Protein AF-A0A969SCS9-F1 (afdb_monomer)

Foldseek 3Di:
DVVLVVVLLVVVQVLQVVCQVVQDDPVVSVVVVVVSCVVNVVWDKDKDWDADPQPRRIFIWMWTQDVPPGIDIGGDDDPVDDTPVVVVVCPPCQQFPDDDPPDTQGPNNVVVVCVVVVVVVVVVVVVVVVVVLVVVCVVPPDDDDPVNLVVLVVVVCVVVVVPDPVSVVVVCVVVVHDPVRVSVVSVSVVRVVVVVCVVCVVPVVVVCVVPVVVVDDDDDDDADDPDDVLVVVLVVCCVVVVDPPVRSNVVRD

pLDDT: mean 83.68, std 11.82, range [40.97, 95.38]

Structure (mmCIF, N/CA/C/O backbone):
data_AF-A0A969SCS9-F1
#
_entry.id   AF-A0A969SCS9-F1
#
loop_
_atom_site.group_PDB
_atom_site.id
_atom_site.type_symbol
_atom_site.label_atom_id
_atom_site.label_alt_id
_atom_site.label_comp_id
_atom_site.label_asym_id
_atom_site.label_entity_id
_atom_site.label_seq_id
_atom_site.pdbx_PDB_ins_code
_atom_site.Cartn_x
_atom_site.Cartn_y
_atom_site.Cartn_z
_atom_site.occupancy
_atom_site.B_iso_or_equiv
_atom_site.auth_seq_id
_atom_site.auth_comp_id
_atom_site.auth_asym_id
_atom_site.auth_atom_id
_atom_site.pdbx_PDB_model_num
ATOM 1 N N . MET A 1 1 ? 13.050 1.844 -51.060 1.00 54.81 1 MET A N 1
ATOM 2 C CA . MET A 1 1 ? 13.575 1.851 -49.681 1.00 54.81 1 MET A CA 1
ATOM 3 C C . MET A 1 1 ? 12.454 1.885 -48.651 1.00 54.81 1 MET A C 1
ATOM 5 O O . MET A 1 1 ? 12.357 0.900 -47.940 1.00 54.81 1 MET A O 1
ATOM 9 N N . ASN A 1 2 ? 11.556 2.884 -48.621 1.00 60.28 2 ASN A N 1
ATOM 10 C CA . ASN A 1 2 ? 10.496 2.948 -47.587 1.00 60.28 2 ASN A CA 1
ATOM 11 C C . ASN A 1 2 ? 9.612 1.691 -47.481 1.00 60.28 2 ASN A C 1
ATOM 13 O O . ASN A 1 2 ? 9.433 1.180 -46.387 1.00 60.28 2 ASN A O 1
ATOM 17 N N . ASN A 1 3 ? 9.147 1.136 -48.606 1.00 71.12 3 ASN A N 1
ATOM 18 C CA . ASN A 1 3 ? 8.267 -0.044 -48.591 1.00 71.12 3 ASN A CA 1
ATOM 19 C C . ASN A 1 3 ? 8.972 -1.317 -48.060 1.00 71.12 3 ASN A C 1
ATOM 21 O O . ASN A 1 3 ? 8.366 -2.146 -47.395 1.00 71.12 3 ASN A O 1
ATOM 25 N N . THR A 1 4 ? 10.280 -1.452 -48.308 1.00 80.69 4 THR A N 1
ATOM 26 C CA . THR A 1 4 ? 11.080 -2.582 -47.807 1.00 80.69 4 THR A CA 1
ATOM 27 C C . THR A 1 4 ? 11.294 -2.468 -46.300 1.00 80.69 4 THR A C 1
ATOM 29 O O . THR A 1 4 ? 11.090 -3.441 -45.588 1.00 80.69 4 THR A O 1
ATOM 32 N N . LEU A 1 5 ? 11.628 -1.270 -45.804 1.00 85.31 5 LEU A N 1
ATOM 33 C CA . LEU A 1 5 ? 11.815 -1.021 -44.373 1.00 85.31 5 LEU A CA 1
ATOM 34 C C . LEU A 1 5 ? 10.520 -1.232 -43.579 1.00 85.31 5 LEU A C 1
ATOM 36 O O . LEU A 1 5 ? 10.542 -1.887 -42.542 1.00 85.31 5 LEU A O 1
ATOM 40 N N . GLU A 1 6 ? 9.393 -0.712 -44.071 1.00 88.12 6 GLU A N 1
ATOM 41 C CA . GLU A 1 6 ? 8.078 -0.904 -43.447 1.00 88.12 6 GLU A CA 1
ATOM 42 C C . GLU A 1 6 ? 7.724 -2.393 -43.332 1.00 88.12 6 GLU A C 1
ATOM 44 O O . GLU A 1 6 ? 7.280 -2.847 -42.277 1.00 88.12 6 GLU A O 1
ATOM 49 N N . GLN A 1 7 ? 7.995 -3.173 -44.382 1.00 90.12 7 GLN A N 1
ATOM 50 C CA . GLN A 1 7 ? 7.762 -4.613 -44.375 1.00 90.12 7 GLN A CA 1
ATOM 51 C C . GLN A 1 7 ? 8.714 -5.360 -43.429 1.00 90.12 7 GLN A C 1
ATOM 53 O O . GLN A 1 7 ? 8.277 -6.265 -42.718 1.00 90.12 7 GLN A O 1
ATOM 58 N N . THR A 1 8 ? 9.997 -4.988 -43.375 1.00 91.56 8 THR A N 1
ATOM 59 C CA . THR A 1 8 ? 10.945 -5.578 -42.420 1.00 91.56 8 THR A CA 1
ATOM 60 C C . THR A 1 8 ? 10.523 -5.284 -40.981 1.00 91.56 8 THR A C 1
ATOM 62 O O . THR A 1 8 ? 10.473 -6.203 -40.171 1.00 91.56 8 THR A O 1
ATOM 65 N N . LEU A 1 9 ? 10.139 -4.044 -40.661 1.00 92.69 9 LEU A N 1
ATOM 66 C CA . LEU A 1 9 ? 9.663 -3.674 -39.324 1.00 92.69 9 LEU A CA 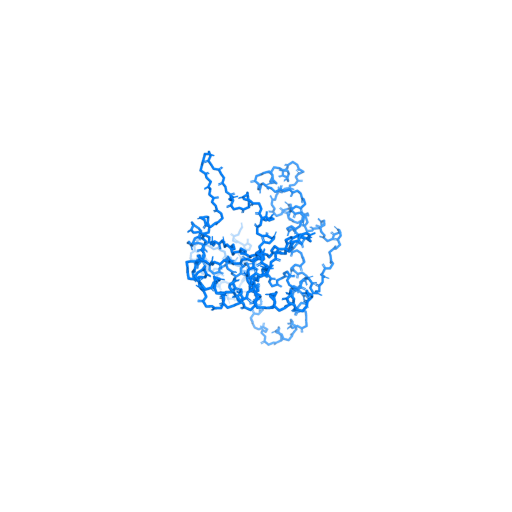1
ATOM 67 C C . LEU A 1 9 ? 8.406 -4.456 -38.921 1.00 92.69 9 LEU A C 1
ATOM 69 O O . LEU A 1 9 ? 8.334 -4.948 -37.795 1.00 92.69 9 LEU A O 1
ATOM 73 N N . ALA A 1 10 ? 7.441 -4.605 -39.833 1.00 93.69 10 ALA A N 1
ATOM 74 C CA . ALA A 1 10 ? 6.223 -5.370 -39.579 1.00 93.69 10 ALA A CA 1
ATOM 75 C C . ALA A 1 10 ? 6.527 -6.851 -39.300 1.00 93.69 10 ALA A C 1
ATOM 77 O O . ALA A 1 10 ? 6.089 -7.380 -38.278 1.00 93.69 10 ALA A O 1
ATOM 78 N N . ASN A 1 11 ? 7.334 -7.495 -40.150 1.00 94.06 11 ASN A N 1
ATOM 79 C CA . ASN A 1 11 ? 7.701 -8.900 -39.972 1.00 94.06 11 ASN A CA 1
ATOM 80 C C . ASN A 1 11 ? 8.493 -9.121 -38.674 1.00 94.06 11 ASN A C 1
ATOM 82 O O . ASN A 1 11 ? 8.266 -10.106 -37.974 1.00 94.06 11 ASN A O 1
ATOM 86 N N . THR A 1 12 ? 9.400 -8.203 -38.326 1.00 94.25 12 THR A N 1
ATOM 87 C CA . THR A 1 12 ? 10.156 -8.278 -37.070 1.00 94.25 12 THR A CA 1
ATOM 88 C C . THR A 1 12 ? 9.240 -8.108 -35.859 1.00 94.25 12 THR A C 1
ATOM 90 O O . THR A 1 12 ? 9.367 -8.858 -34.896 1.00 94.25 12 THR A O 1
ATOM 93 N N . LEU A 1 13 ? 8.269 -7.190 -35.901 1.00 94.25 13 LEU A N 1
ATOM 94 C CA . LEU A 1 13 ? 7.296 -7.041 -34.816 1.00 94.25 13 LEU A CA 1
ATOM 95 C C . LEU A 1 13 ? 6.431 -8.298 -34.647 1.00 94.25 13 LEU A C 1
ATOM 97 O O . LEU A 1 13 ? 6.194 -8.738 -33.522 1.00 94.25 13 LEU A O 1
ATOM 101 N N . GLU A 1 14 ? 5.956 -8.886 -35.746 1.00 95.00 14 GLU A N 1
ATOM 102 C CA . GLU A 1 14 ? 5.206 -10.145 -35.710 1.00 95.00 14 GLU A CA 1
ATOM 103 C C . GLU A 1 14 ? 6.040 -11.285 -35.126 1.00 95.00 14 GLU A C 1
ATOM 105 O O . GLU A 1 14 ? 5.537 -12.053 -34.304 1.00 95.00 14 GLU A O 1
ATOM 110 N N . TYR A 1 15 ? 7.322 -11.346 -35.483 1.00 95.19 15 TYR A N 1
ATOM 111 C CA . TYR A 1 15 ? 8.254 -12.320 -34.937 1.00 95.19 15 TYR A CA 1
ATOM 112 C C . TYR A 1 15 ? 8.444 -12.158 -33.422 1.00 95.19 15 TYR A C 1
ATOM 114 O O . TYR A 1 15 ? 8.283 -13.123 -32.679 1.00 95.19 15 TYR A O 1
ATOM 122 N N . LEU A 1 16 ? 8.681 -10.937 -32.932 1.00 93.94 16 LEU A N 1
ATOM 123 C CA . LEU A 1 16 ? 8.802 -10.672 -31.492 1.00 93.94 16 LEU A CA 1
ATOM 124 C C . LEU A 1 16 ? 7.524 -11.053 -30.723 1.00 93.94 16 LEU A C 1
ATOM 126 O O . LEU A 1 16 ? 7.593 -11.628 -29.636 1.00 93.94 16 LEU A O 1
ATOM 130 N N . ARG A 1 17 ? 6.343 -10.791 -31.298 1.00 93.25 17 ARG A N 1
ATOM 131 C CA . ARG A 1 17 ? 5.056 -11.205 -30.711 1.00 93.25 17 ARG A CA 1
ATOM 132 C C . ARG A 1 17 ? 4.894 -12.724 -30.676 1.00 93.25 17 ARG A C 1
ATOM 134 O O . ARG A 1 17 ? 4.320 -13.241 -29.718 1.00 93.25 17 ARG A O 1
ATOM 141 N N . LEU A 1 18 ? 5.379 -13.426 -31.700 1.00 94.25 18 LEU A N 1
ATOM 142 C CA . LEU A 1 18 ? 5.373 -14.886 -31.753 1.00 94.25 18 LEU A CA 1
ATOM 143 C C . LEU A 1 18 ? 6.248 -15.479 -30.643 1.00 94.25 18 LEU A C 1
ATOM 145 O O . LEU A 1 18 ? 5.763 -16.328 -29.903 1.00 94.25 18 LEU A O 1
ATOM 149 N N . LEU A 1 19 ? 7.474 -14.976 -30.465 1.00 93.25 19 LEU A N 1
ATOM 150 C CA . LEU A 1 19 ? 8.390 -15.448 -29.419 1.00 93.25 19 LEU A CA 1
ATOM 151 C C . LEU A 1 19 ? 7.775 -15.351 -28.018 1.00 93.25 19 LEU A C 1
ATOM 153 O O . LEU A 1 19 ? 7.853 -16.299 -27.239 1.00 93.25 19 LEU A O 1
ATOM 157 N N . VAL A 1 20 ? 7.113 -14.228 -27.712 1.00 88.31 20 VAL A N 1
ATOM 158 C CA . VAL A 1 20 ? 6.423 -14.039 -26.424 1.00 88.31 20 VAL A CA 1
ATOM 159 C C . VAL A 1 20 ? 5.233 -14.987 -26.277 1.00 88.31 20 VAL A C 1
ATOM 161 O O . VAL A 1 20 ? 5.001 -15.513 -25.192 1.00 88.31 20 VAL A O 1
ATOM 164 N N . ARG A 1 21 ? 4.468 -15.217 -27.351 1.00 89.44 21 ARG A N 1
ATOM 165 C CA . ARG A 1 21 ? 3.290 -16.095 -27.312 1.00 89.44 21 ARG A CA 1
ATOM 166 C C . ARG A 1 21 ? 3.663 -17.560 -27.094 1.00 89.44 21 ARG A C 1
ATOM 168 O O . ARG A 1 21 ? 2.962 -18.247 -26.360 1.00 89.44 21 ARG A O 1
ATOM 175 N N . GLU A 1 22 ? 4.726 -18.025 -27.742 1.00 91.31 22 GLU A N 1
ATOM 176 C CA . GLU A 1 22 ? 5.161 -19.425 -27.686 1.00 91.31 22 GLU A CA 1
ATOM 177 C C . GLU A 1 22 ? 6.137 -19.700 -26.526 1.00 91.31 22 GLU A C 1
ATOM 179 O O . GLU A 1 22 ? 6.428 -20.856 -26.230 1.00 91.31 22 GLU A O 1
ATOM 184 N N . GLY A 1 23 ? 6.648 -18.660 -25.854 1.00 89.00 23 GLY A N 1
ATOM 185 C CA . GLY A 1 23 ? 7.643 -18.814 -24.786 1.00 89.00 23 GLY A CA 1
ATOM 186 C C . GLY A 1 23 ? 8.971 -19.385 -25.293 1.00 89.00 23 GLY A C 1
ATOM 187 O O . GLY A 1 23 ? 9.648 -20.125 -24.578 1.00 89.00 23 GLY A O 1
ATOM 188 N N . THR A 1 24 ? 9.325 -19.079 -26.544 1.00 92.81 24 THR A N 1
ATOM 189 C CA . THR A 1 24 ? 10.487 -19.639 -27.241 1.00 92.81 24 THR A CA 1
ATOM 190 C C . THR A 1 24 ? 11.783 -19.324 -26.494 1.00 92.81 24 THR A C 1
ATOM 192 O O . THR A 1 24 ? 12.009 -18.189 -26.067 1.00 92.81 24 THR A O 1
ATOM 195 N N . ARG A 1 25 ? 12.669 -20.317 -26.352 1.00 93.81 25 ARG A N 1
ATOM 196 C CA . ARG A 1 25 ? 13.979 -20.149 -25.700 1.00 93.81 25 ARG A CA 1
ATOM 197 C C . ARG A 1 25 ? 15.019 -19.535 -26.655 1.00 93.81 25 ARG A C 1
ATOM 199 O O . ARG A 1 25 ? 14.893 -19.715 -27.866 1.00 93.81 25 ARG A O 1
ATOM 206 N N . PRO A 1 26 ? 16.080 -18.875 -26.142 1.00 92.19 26 PRO A N 1
ATOM 207 C CA . PRO A 1 26 ? 17.014 -18.114 -26.979 1.00 92.19 26 PRO A CA 1
ATOM 208 C C . PRO A 1 26 ? 17.669 -18.907 -28.109 1.00 92.19 26 PRO A C 1
ATOM 210 O O . PRO A 1 26 ? 17.874 -18.375 -29.195 1.00 92.19 26 PRO A O 1
ATOM 213 N N . GLU A 1 27 ? 17.982 -20.184 -27.881 1.00 90.19 27 GLU A N 1
ATOM 214 C CA . GLU A 1 27 ? 18.613 -21.036 -28.895 1.00 90.19 27 GLU A CA 1
ATOM 215 C C . GLU A 1 27 ? 17.697 -21.273 -30.105 1.00 90.19 27 GLU A C 1
ATOM 217 O O . GLU A 1 27 ? 18.138 -21.169 -31.252 1.00 90.19 27 GLU A O 1
ATOM 222 N N . GLU A 1 28 ? 16.417 -21.541 -29.846 1.00 92.56 28 GLU A N 1
ATOM 223 C CA . GLU A 1 28 ? 15.388 -21.744 -30.868 1.00 92.56 28 GLU A CA 1
ATOM 224 C C . GLU A 1 28 ? 15.029 -20.418 -31.548 1.00 92.56 28 GLU A C 1
ATOM 226 O O . GLU A 1 28 ? 15.030 -20.327 -32.775 1.00 92.56 28 GLU A O 1
ATOM 231 N N . ALA A 1 29 ? 14.871 -19.349 -30.763 1.00 93.81 29 ALA A N 1
ATOM 232 C CA . ALA A 1 29 ? 14.628 -18.007 -31.277 1.00 93.81 29 ALA A CA 1
ATOM 233 C C . ALA A 1 29 ? 15.769 -17.524 -32.189 1.00 93.81 29 ALA A C 1
ATOM 235 O O . ALA A 1 29 ? 15.534 -16.877 -33.206 1.00 93.81 29 ALA A O 1
ATOM 236 N N . LEU A 1 30 ? 17.026 -17.842 -31.874 1.00 92.25 30 LEU A N 1
ATOM 237 C CA . LEU A 1 30 ? 18.154 -17.473 -32.726 1.00 92.25 30 LEU A CA 1
ATOM 238 C C . LEU A 1 30 ? 18.174 -18.285 -34.029 1.00 92.25 30 LEU A C 1
ATOM 240 O O . LEU A 1 30 ? 18.548 -17.755 -35.079 1.00 92.25 30 LEU A O 1
ATOM 244 N N . ALA A 1 31 ? 17.793 -19.565 -33.981 1.00 90.25 31 ALA A N 1
ATOM 245 C CA . ALA A 1 31 ? 17.678 -20.400 -35.173 1.00 90.25 31 ALA A CA 1
ATOM 246 C C . ALA A 1 31 ? 16.605 -19.862 -36.131 1.00 90.25 31 ALA A C 1
ATOM 248 O O . ALA A 1 31 ? 16.893 -19.685 -37.320 1.00 90.25 31 ALA A O 1
ATOM 249 N N . ASP A 1 32 ? 15.428 -19.523 -35.608 1.00 90.19 32 ASP A N 1
ATOM 250 C CA . ASP A 1 32 ? 14.315 -19.001 -36.400 1.00 90.19 32 ASP A CA 1
ATOM 251 C C . ASP A 1 32 ? 14.590 -17.588 -36.936 1.00 90.19 32 ASP A C 1
ATOM 253 O O . ASP A 1 32 ? 14.330 -17.281 -38.105 1.00 90.19 32 ASP A O 1
ATOM 257 N N . PHE A 1 33 ? 15.251 -16.748 -36.137 1.00 93.62 33 PHE A N 1
ATOM 258 C CA . PHE A 1 33 ? 15.625 -15.389 -36.525 1.00 93.62 33 PHE A CA 1
ATOM 259 C C . PHE A 1 33 ? 16.571 -15.347 -37.734 1.00 93.62 33 PHE A C 1
ATOM 261 O O . PHE A 1 33 ? 16.495 -14.438 -38.563 1.00 93.62 33 PHE A O 1
ATOM 268 N N . ARG A 1 34 ? 17.416 -16.370 -37.921 1.00 91.69 34 ARG A N 1
ATOM 269 C CA . ARG A 1 34 ? 18.272 -16.475 -39.118 1.00 91.69 34 ARG A CA 1
ATOM 270 C C . ARG A 1 34 ? 17.469 -16.606 -40.411 1.00 91.69 34 ARG A C 1
ATOM 272 O O . ARG A 1 34 ? 17.972 -16.231 -41.471 1.00 91.69 34 ARG A O 1
ATOM 279 N N . PHE A 1 35 ? 16.250 -17.144 -40.370 1.00 90.56 35 PHE A N 1
ATOM 280 C CA . PHE A 1 35 ? 15.378 -17.152 -41.546 1.00 90.56 35 PHE A CA 1
ATOM 281 C C . PHE A 1 35 ? 14.843 -15.754 -41.843 1.00 90.56 35 PHE A C 1
ATOM 283 O O . PHE A 1 35 ? 14.841 -15.353 -43.006 1.00 90.56 35 PHE A O 1
ATOM 290 N N . LEU A 1 36 ? 14.483 -14.989 -40.810 1.00 89.75 36 LEU A N 1
ATOM 291 C CA . LEU A 1 36 ? 14.065 -13.594 -40.953 1.00 89.75 36 LEU A CA 1
ATOM 292 C C . LEU A 1 36 ? 15.195 -12.726 -41.541 1.00 89.75 36 LEU A C 1
ATOM 294 O O . LEU A 1 36 ? 14.956 -11.968 -42.479 1.00 89.75 36 LEU A O 1
ATOM 298 N N . GLN A 1 37 ? 16.441 -12.918 -41.089 1.00 91.38 37 GLN A N 1
ATOM 299 C CA . GLN A 1 37 ? 17.634 -12.277 -41.670 1.00 91.38 37 GLN A CA 1
ATOM 300 C C . GLN A 1 37 ? 17.817 -12.594 -43.159 1.00 91.38 37 GLN A C 1
ATOM 302 O O . GLN A 1 37 ? 18.139 -11.714 -43.952 1.00 91.38 37 GLN A O 1
ATOM 307 N N . LYS A 1 38 ? 17.580 -13.845 -43.572 1.00 90.88 38 LYS A N 1
ATOM 308 C CA . LYS A 1 38 ? 17.680 -14.244 -44.987 1.00 90.88 38 LYS A CA 1
ATOM 309 C C . LYS A 1 38 ? 16.581 -13.645 -45.863 1.00 90.88 38 LYS A C 1
ATOM 311 O O . LYS A 1 38 ? 16.806 -13.477 -47.057 1.00 90.88 38 LYS A O 1
ATOM 316 N N . GLN A 1 39 ? 15.404 -13.368 -45.301 1.00 89.19 39 GLN A N 1
ATOM 317 C CA . GLN A 1 39 ? 14.297 -12.738 -46.027 1.00 89.19 39 GLN A CA 1
ATOM 318 C C . GLN A 1 39 ? 14.529 -11.241 -46.265 1.00 89.19 39 GLN A C 1
ATOM 320 O O . GLN A 1 39 ? 14.017 -10.707 -47.245 1.00 89.19 39 GLN A O 1
ATOM 325 N N . HIS A 1 40 ? 15.332 -10.594 -45.415 1.00 88.06 40 HIS A N 1
ATOM 326 C CA . HIS A 1 40 ? 15.642 -9.163 -45.483 1.00 88.06 40 HIS A CA 1
ATOM 327 C C . HIS A 1 40 ? 17.162 -8.918 -45.495 1.00 88.06 40 HIS A C 1
ATOM 329 O O . HIS A 1 40 ? 17.694 -8.334 -44.554 1.00 88.06 40 HIS 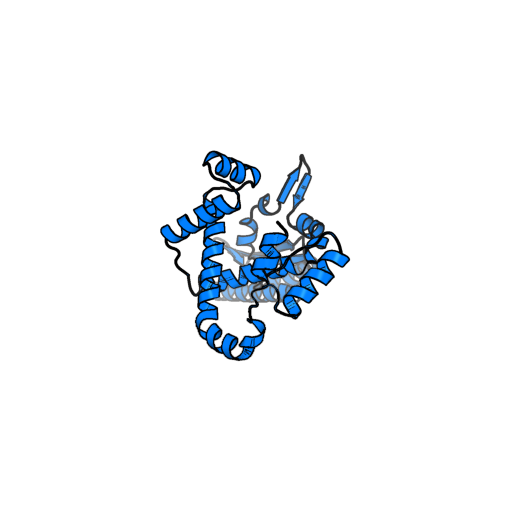A O 1
ATOM 335 N N . PRO A 1 41 ? 17.892 -9.352 -46.542 1.00 86.31 41 PRO A N 1
ATOM 336 C CA . PRO A 1 41 ? 19.358 -9.295 -46.570 1.00 86.31 41 PRO A CA 1
ATOM 337 C C . PRO A 1 41 ? 19.924 -7.869 -46.657 1.00 86.31 41 PRO A C 1
ATOM 339 O O . PRO A 1 41 ? 21.104 -7.661 -46.383 1.00 86.31 41 PRO A O 1
ATOM 342 N N . ASP A 1 42 ? 19.096 -6.897 -47.045 1.00 85.81 42 ASP A N 1
ATOM 343 C CA . ASP A 1 42 ? 19.497 -5.500 -47.240 1.00 85.81 42 ASP A CA 1
ATOM 344 C C . ASP A 1 42 ? 19.640 -4.724 -45.918 1.00 85.81 42 ASP A C 1
AT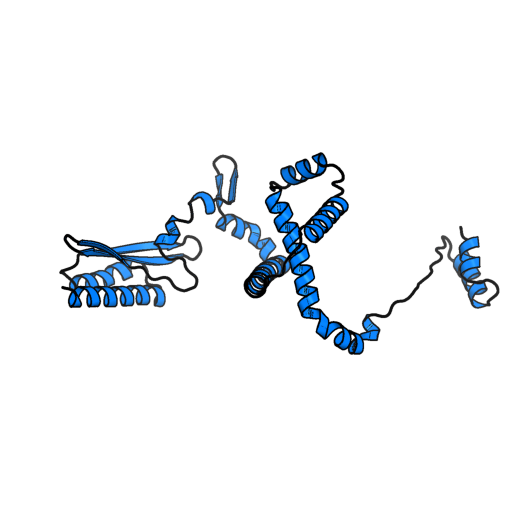OM 346 O O . ASP A 1 42 ? 20.223 -3.639 -45.899 1.00 85.81 42 ASP A O 1
ATOM 350 N N . ILE A 1 43 ? 19.111 -5.263 -44.814 1.00 88.88 43 ILE A N 1
ATOM 351 C CA . ILE A 1 43 ? 19.143 -4.644 -43.486 1.00 88.88 43 ILE A CA 1
ATOM 352 C C . ILE A 1 43 ? 19.866 -5.599 -42.537 1.00 88.88 43 ILE A C 1
ATOM 354 O O . ILE A 1 43 ? 19.432 -6.728 -42.322 1.00 88.88 43 ILE A O 1
ATOM 358 N N . GLY A 1 44 ? 20.975 -5.145 -41.949 1.00 89.94 44 GLY A N 1
ATOM 359 C CA . GLY A 1 44 ? 21.638 -5.905 -40.890 1.00 89.94 44 GLY A CA 1
ATOM 360 C C . GLY A 1 44 ? 20.726 -5.971 -39.669 1.00 89.94 44 GLY A C 1
ATOM 361 O O . GLY A 1 44 ? 20.197 -4.939 -39.267 1.00 89.94 44 GLY A O 1
ATOM 362 N N . MET A 1 45 ? 20.526 -7.152 -39.085 1.00 94.12 45 MET A N 1
ATOM 363 C CA . MET A 1 45 ? 19.676 -7.294 -37.902 1.00 94.12 45 MET A CA 1
ATOM 364 C C . MET A 1 45 ? 20.326 -8.164 -36.838 1.00 94.12 45 MET A C 1
ATOM 366 O O . MET A 1 45 ? 20.852 -9.223 -37.176 1.00 94.12 45 MET A O 1
ATOM 370 N N . ASP A 1 46 ? 20.189 -7.772 -35.576 1.00 93.38 46 ASP A N 1
ATOM 371 C CA . ASP A 1 46 ? 20.643 -8.537 -34.414 1.00 93.38 46 ASP A CA 1
ATOM 372 C C . ASP A 1 46 ? 19.478 -8.813 -33.463 1.00 93.38 46 ASP A C 1
ATOM 374 O O . ASP A 1 46 ? 18.658 -7.931 -33.208 1.00 93.38 46 ASP A O 1
ATOM 378 N N . LEU A 1 47 ? 19.426 -10.034 -32.924 1.00 93.31 47 LEU A N 1
ATOM 379 C CA . LEU A 1 47 ? 18.481 -10.424 -31.880 1.00 93.31 47 LEU A CA 1
ATOM 380 C C . LEU A 1 47 ? 19.178 -10.350 -30.521 1.00 93.31 47 LEU A C 1
ATOM 382 O O . LEU A 1 47 ? 20.209 -10.987 -30.305 1.00 93.31 47 LEU A O 1
ATOM 386 N N . LEU A 1 48 ? 18.585 -9.594 -29.608 1.00 90.62 48 LEU A N 1
ATOM 387 C CA . LEU A 1 48 ? 19.000 -9.457 -28.220 1.00 90.62 48 LEU A CA 1
ATOM 388 C C . LEU A 1 48 ? 17.990 -10.164 -27.321 1.00 90.62 48 LEU A C 1
ATOM 390 O O . LEU A 1 48 ? 16.801 -10.206 -27.643 1.00 90.62 48 LEU A O 1
ATOM 394 N N . TRP A 1 49 ? 18.455 -10.689 -26.188 1.00 89.88 49 TRP A N 1
ATOM 395 C CA . TRP A 1 49 ? 17.569 -11.231 -25.167 1.00 89.88 49 TRP A CA 1
ATOM 396 C C . TRP A 1 49 ? 18.087 -11.011 -23.747 1.00 89.88 49 TRP A C 1
ATOM 398 O O . TRP A 1 49 ? 19.290 -10.879 -23.516 1.00 89.88 49 TRP A O 1
ATOM 408 N N . GLU A 1 50 ? 17.159 -11.011 -22.796 1.00 83.88 50 GLU A N 1
ATOM 409 C CA . GLU A 1 50 ? 17.414 -11.025 -21.354 1.00 83.88 50 GLU A CA 1
ATOM 410 C C . GLU A 1 50 ? 16.447 -12.009 -20.696 1.00 83.88 50 GLU A C 1
ATOM 412 O O . GLU A 1 50 ? 15.276 -12.080 -21.071 1.00 83.88 50 GLU A O 1
ATOM 417 N N . GLU A 1 51 ? 16.947 -12.783 -19.735 1.00 82.56 51 GLU A N 1
ATOM 418 C CA . GLU A 1 51 ? 16.152 -13.732 -18.956 1.00 82.56 51 GLU A CA 1
ATOM 419 C C . GLU A 1 51 ? 15.947 -13.190 -17.539 1.00 82.56 51 GLU A C 1
ATOM 421 O O . GLU A 1 51 ? 16.904 -12.809 -16.857 1.00 82.56 51 GLU A O 1
ATOM 426 N N . GLU A 1 52 ? 14.693 -13.150 -17.098 1.00 73.06 52 GLU A N 1
ATOM 427 C CA . GLU A 1 52 ? 14.322 -12.722 -15.756 1.00 73.06 52 GLU A CA 1
ATOM 428 C C . GLU A 1 52 ? 14.726 -13.770 -14.720 1.00 73.06 52 GLU A C 1
ATOM 430 O O . GLU A 1 52 ? 14.413 -14.955 -14.826 1.00 73.06 52 GLU A O 1
ATOM 435 N N . ALA A 1 53 ? 15.382 -13.322 -13.651 1.00 61.47 53 ALA A N 1
ATOM 436 C CA . ALA A 1 53 ? 15.886 -14.222 -12.617 1.00 61.47 53 ALA A CA 1
ATOM 437 C C . ALA A 1 53 ? 14.772 -14.880 -11.780 1.00 61.47 53 ALA A C 1
ATOM 439 O O . ALA A 1 53 ? 15.009 -15.918 -11.166 1.00 61.47 53 ALA A O 1
ATOM 440 N N . TYR A 1 54 ? 13.586 -14.262 -11.715 1.00 55.50 54 TYR A N 1
ATOM 441 C CA . TYR A 1 54 ? 12.493 -14.713 -10.850 1.00 55.50 54 TYR A CA 1
ATOM 442 C C . TYR A 1 54 ? 11.633 -15.799 -11.503 1.00 55.50 54 TYR A C 1
ATOM 444 O O . TYR A 1 54 ? 11.453 -16.867 -10.924 1.00 55.50 54 TYR A O 1
ATOM 452 N N . ASP A 1 55 ? 11.114 -15.542 -12.704 1.00 68.50 55 ASP A N 1
ATOM 453 C CA . ASP A 1 55 ? 10.175 -16.434 -13.394 1.00 68.50 55 ASP A CA 1
ATOM 454 C C . ASP A 1 55 ? 10.768 -17.105 -14.643 1.00 68.50 55 ASP A C 1
ATOM 456 O O . ASP A 1 55 ? 10.065 -17.858 -15.316 1.00 68.50 55 ASP A O 1
ATOM 460 N N . GLN A 1 56 ? 12.055 -16.870 -14.936 1.00 73.75 56 GLN A N 1
ATOM 461 C CA . GLN A 1 56 ? 12.762 -17.384 -16.119 1.00 73.75 56 GLN A CA 1
ATOM 462 C C . GLN A 1 56 ? 12.122 -16.958 -17.449 1.00 73.75 56 GLN A C 1
ATOM 464 O O . GLN A 1 56 ? 12.368 -17.572 -18.493 1.00 73.75 56 GLN A O 1
ATOM 469 N N . SER A 1 57 ? 11.289 -15.912 -17.432 1.00 80.44 57 SER A N 1
ATOM 470 C CA . SER A 1 57 ? 10.733 -15.344 -18.653 1.00 80.44 57 SER A CA 1
ATOM 471 C C . SER A 1 57 ? 11.842 -14.703 -19.485 1.00 80.44 57 SER A C 1
ATOM 473 O O . SER A 1 57 ? 12.796 -14.130 -18.959 1.00 80.44 57 SER A O 1
ATOM 475 N N . VAL A 1 58 ? 11.742 -14.839 -20.808 1.00 85.44 58 VAL A N 1
ATOM 476 C CA . VAL A 1 58 ? 12.745 -14.326 -21.744 1.00 85.44 58 VAL A CA 1
ATOM 477 C C . VAL A 1 58 ? 12.140 -13.191 -22.551 1.00 85.44 58 VAL A C 1
ATOM 479 O O . VAL A 1 58 ? 11.076 -13.335 -23.156 1.00 85.44 58 VAL A O 1
ATOM 482 N N . HIS A 1 59 ? 12.841 -12.068 -22.578 1.00 87.12 59 HIS A N 1
ATOM 483 C CA . HIS A 1 59 ? 12.476 -10.894 -23.352 1.00 87.12 59 HIS A CA 1
ATOM 484 C C . HIS A 1 59 ? 13.383 -10.760 -24.560 1.00 87.12 59 HIS A C 1
ATOM 486 O O . HIS A 1 59 ? 14.581 -10.999 -24.445 1.00 87.12 59 HIS A O 1
ATOM 492 N N . TYR A 1 60 ? 12.806 -10.368 -25.696 1.00 90.50 60 TYR A N 1
ATOM 493 C CA . TYR A 1 60 ? 13.507 -10.256 -26.968 1.00 90.50 60 TYR A CA 1
ATOM 494 C C . TYR A 1 60 ? 13.351 -8.870 -27.571 1.00 90.50 60 TYR A C 1
ATOM 496 O O . TYR A 1 60 ? 12.240 -8.345 -27.660 1.00 90.50 60 TYR A O 1
ATOM 504 N N . ASP A 1 61 ? 14.464 -8.365 -28.084 1.00 91.50 61 ASP A N 1
ATOM 505 C CA . ASP A 1 61 ? 14.563 -7.100 -28.796 1.00 91.50 61 ASP A CA 1
ATOM 506 C C . ASP A 1 61 ? 15.338 -7.309 -30.094 1.00 91.50 61 ASP A C 1
ATOM 508 O O . ASP A 1 61 ? 16.232 -8.152 -30.175 1.00 91.50 61 ASP A O 1
ATOM 512 N N . THR A 1 62 ? 15.010 -6.544 -31.131 1.00 93.44 62 THR A N 1
ATOM 513 C CA . THR A 1 62 ? 15.741 -6.586 -32.401 1.00 93.44 62 THR A CA 1
ATOM 514 C C . THR A 1 62 ? 16.354 -5.233 -32.718 1.00 93.44 62 THR A C 1
ATOM 516 O O . THR A 1 62 ? 15.671 -4.209 -32.683 1.00 93.44 62 THR A O 1
ATOM 519 N N . LEU A 1 63 ? 17.634 -5.234 -33.081 1.00 92.94 63 LEU A N 1
ATOM 520 C CA . LEU A 1 63 ? 18.307 -4.081 -33.664 1.00 92.94 63 LEU A CA 1
ATOM 521 C C . LEU A 1 63 ? 18.291 -4.214 -35.182 1.00 92.94 63 LEU A C 1
ATOM 523 O O . LEU A 1 63 ? 18.685 -5.249 -35.705 1.00 92.94 63 LEU A O 1
ATOM 527 N N . LEU A 1 64 ? 17.852 -3.173 -35.885 1.00 93.44 64 LEU A N 1
ATOM 528 C CA . LEU A 1 64 ? 17.903 -3.076 -37.340 1.00 93.44 64 LEU A CA 1
ATOM 529 C C . LEU A 1 64 ? 18.878 -1.963 -37.727 1.00 93.44 64 LEU A C 1
ATOM 531 O O . LEU A 1 64 ? 18.690 -0.802 -37.361 1.00 93.44 64 LEU A O 1
ATOM 535 N N . HIS A 1 65 ? 19.916 -2.307 -38.478 1.00 91.44 65 HIS A N 1
ATOM 536 C CA . HIS A 1 65 ? 20.980 -1.406 -38.902 1.00 91.44 65 HIS A CA 1
ATOM 537 C C . HIS A 1 65 ? 20.685 -0.838 -40.289 1.00 91.44 65 HIS A C 1
ATOM 539 O O . HIS A 1 65 ? 20.811 -1.526 -41.305 1.00 91.44 65 HIS A O 1
ATOM 545 N N . LEU A 1 66 ? 20.318 0.442 -40.327 1.00 89.12 66 LEU A N 1
ATOM 546 C CA . LEU A 1 66 ? 20.029 1.186 -41.546 1.00 89.12 66 LEU A CA 1
ATOM 547 C C . LEU A 1 66 ? 21.295 1.921 -41.994 1.00 89.12 66 LEU A C 1
ATOM 549 O O . LEU A 1 66 ? 21.759 2.864 -41.345 1.00 89.12 66 LEU A O 1
ATOM 553 N N . ALA A 1 67 ? 21.886 1.463 -43.097 1.00 84.31 67 ALA A N 1
ATOM 554 C CA . ALA A 1 67 ? 23.162 1.972 -43.589 1.00 84.31 67 ALA A CA 1
ATOM 555 C C . ALA A 1 67 ? 23.120 3.494 -43.823 1.00 84.31 67 ALA A C 1
ATOM 557 O O . ALA A 1 67 ? 22.392 3.984 -44.679 1.00 84.31 67 ALA A O 1
ATOM 558 N N . GLY A 1 68 ? 23.930 4.240 -43.066 1.00 82.62 68 GLY A N 1
ATOM 559 C CA . GLY A 1 68 ? 24.027 5.701 -43.170 1.00 82.62 68 GLY A CA 1
ATOM 560 C C . GLY A 1 68 ? 22.908 6.491 -42.478 1.00 82.62 68 GLY A C 1
ATOM 561 O O . GLY A 1 68 ? 23.010 7.713 -42.422 1.00 82.62 68 GLY A O 1
ATOM 562 N N . GLU A 1 69 ? 21.893 5.826 -41.918 1.00 87.56 69 GLU A N 1
ATOM 563 C CA . GLU A 1 69 ? 20.763 6.470 -41.227 1.00 87.56 69 GLU A CA 1
ATOM 564 C C . GLU A 1 69 ? 20.801 6.243 -39.709 1.00 87.56 69 GLU A C 1
ATOM 566 O O . GLU A 1 69 ? 20.491 7.153 -38.941 1.00 87.56 69 GLU A O 1
ATOM 571 N N . GLY A 1 70 ? 21.236 5.060 -39.262 1.00 87.62 70 GLY A N 1
ATOM 572 C CA . GLY A 1 70 ? 21.360 4.727 -37.842 1.00 87.62 70 GLY A CA 1
ATOM 573 C C . GLY A 1 70 ? 20.869 3.319 -37.514 1.00 87.62 70 GLY A C 1
ATOM 574 O O . GLY A 1 70 ? 20.795 2.453 -38.382 1.00 87.62 70 GLY A O 1
ATOM 575 N N . THR A 1 71 ? 20.535 3.088 -36.244 1.00 91.94 71 THR A N 1
ATOM 576 C CA . THR A 1 71 ? 20.003 1.806 -35.759 1.00 91.94 71 THR A CA 1
ATOM 577 C C . THR A 1 71 ? 18.605 2.016 -35.192 1.00 91.94 71 THR A C 1
ATOM 579 O O . THR A 1 71 ? 18.408 2.881 -34.339 1.00 91.94 71 THR A O 1
ATOM 582 N N . VAL A 1 72 ? 17.648 1.206 -35.637 1.00 91.19 72 VAL A N 1
ATOM 583 C CA . VAL A 1 72 ? 16.303 1.130 -35.060 1.00 91.19 72 VAL A CA 1
ATOM 584 C C . VAL A 1 72 ? 16.277 -0.005 -34.043 1.00 91.19 72 VAL A C 1
ATOM 586 O O . VAL A 1 72 ? 16.658 -1.125 -34.364 1.00 91.19 72 VAL A O 1
ATOM 589 N N . SER A 1 73 ? 15.820 0.282 -32.825 1.00 89.88 73 SER A N 1
ATOM 590 C CA . SER A 1 73 ? 15.518 -0.738 -31.816 1.00 89.88 73 SER A CA 1
ATOM 591 C C . SER A 1 73 ? 14.027 -1.035 -31.855 1.00 89.88 73 SER A C 1
ATOM 593 O O . SER A 1 73 ? 13.219 -0.110 -31.755 1.00 89.88 73 SER A O 1
ATOM 595 N N . LEU A 1 74 ? 13.664 -2.306 -31.996 1.00 91.25 74 LEU A N 1
ATOM 596 C CA . LEU A 1 74 ? 12.282 -2.763 -31.971 1.00 91.25 74 LEU A CA 1
ATOM 597 C C . LEU A 1 74 ? 12.088 -3.745 -30.817 1.00 91.25 74 LEU A C 1
ATOM 599 O O . LEU A 1 74 ? 12.782 -4.757 -30.735 1.00 91.25 74 LEU A O 1
ATOM 603 N N . SER A 1 75 ? 11.126 -3.437 -29.953 1.00 87.69 75 SER A N 1
ATOM 604 C CA . SER A 1 75 ? 10.843 -4.182 -28.726 1.00 87.69 75 SER A CA 1
ATOM 605 C C . SER A 1 75 ? 9.348 -4.476 -28.643 1.00 87.69 75 SER A C 1
ATOM 607 O O . SER A 1 75 ? 8.523 -3.647 -29.037 1.00 87.69 75 SER A O 1
ATOM 609 N N . PHE A 1 76 ? 8.984 -5.626 -28.080 1.00 87.06 76 PHE A N 1
ATOM 610 C CA . PHE A 1 76 ? 7.600 -5.943 -27.731 1.00 87.06 76 PHE A CA 1
ATOM 611 C C . PHE A 1 76 ? 7.534 -6.460 -26.293 1.00 87.06 76 PHE A C 1
ATOM 613 O O . PHE A 1 76 ? 8.283 -7.356 -25.911 1.00 87.06 76 PHE A O 1
ATOM 620 N N . CYS A 1 77 ? 6.614 -5.912 -25.498 1.00 81.12 77 CYS A N 1
ATOM 621 C CA . CYS A 1 77 ? 6.347 -6.369 -24.139 1.00 81.12 77 CYS A CA 1
ATOM 622 C C . CYS A 1 77 ? 4.843 -6.623 -23.941 1.00 81.12 77 CYS A C 1
ATOM 624 O O . CYS A 1 77 ? 4.031 -5.801 -24.372 1.00 81.12 77 CYS A O 1
ATOM 626 N N . PRO A 1 78 ? 4.447 -7.731 -23.288 1.00 77.94 78 PRO A N 1
ATOM 627 C CA . PRO A 1 78 ? 3.069 -7.918 -22.839 1.00 77.94 78 PRO A CA 1
ATOM 628 C C . PRO A 1 78 ? 2.733 -6.961 -21.682 1.00 77.94 78 PRO A C 1
ATOM 630 O O . PRO A 1 78 ? 3.633 -6.514 -20.978 1.00 77.94 78 PRO A O 1
ATOM 633 N N . ASP A 1 79 ? 1.443 -6.719 -21.428 1.00 72.12 79 ASP A N 1
ATOM 634 C CA . ASP A 1 79 ? 0.937 -5.743 -20.436 1.00 72.12 79 ASP A CA 1
ATOM 635 C C . ASP A 1 79 ? 1.526 -5.878 -19.020 1.00 72.12 79 ASP A C 1
ATOM 637 O O . ASP A 1 79 ? 1.531 -4.924 -18.247 1.00 72.12 79 ASP A O 1
ATOM 641 N N . ARG A 1 80 ? 2.010 -7.071 -18.655 1.00 63.12 80 ARG A N 1
ATOM 642 C CA . ARG A 1 80 ? 2.579 -7.371 -17.331 1.00 63.12 80 ARG A CA 1
ATOM 643 C C . ARG A 1 80 ? 4.105 -7.246 -17.264 1.00 63.12 80 ARG A C 1
ATOM 645 O O . ARG A 1 80 ? 4.678 -7.570 -16.230 1.00 63.12 80 ARG A O 1
ATOM 652 N N . ALA A 1 81 ? 4.760 -6.811 -18.340 1.00 68.62 81 ALA A N 1
ATOM 653 C CA . ALA A 1 81 ? 6.212 -6.703 -18.431 1.00 68.62 81 ALA A CA 1
ATOM 654 C C . ALA A 1 81 ? 6.660 -5.284 -18.804 1.00 68.62 81 ALA A C 1
ATOM 656 O O . ALA A 1 81 ? 5.941 -4.532 -19.458 1.00 68.62 81 ALA A O 1
ATOM 657 N N . LEU A 1 82 ? 7.891 -4.931 -18.427 1.00 68.00 82 LEU A N 1
ATOM 658 C CA . LEU A 1 82 ? 8.495 -3.655 -18.806 1.00 68.00 82 LEU A CA 1
ATOM 659 C C . LEU A 1 82 ? 9.191 -3.757 -20.176 1.00 68.00 82 LEU A C 1
ATOM 661 O O . LEU A 1 82 ? 9.880 -4.754 -20.426 1.00 68.00 82 LEU A O 1
ATOM 665 N N . PRO A 1 83 ? 9.062 -2.747 -21.057 1.00 69.88 83 PRO A N 1
ATOM 666 C CA . PRO A 1 83 ? 9.807 -2.694 -22.313 1.00 69.88 83 PRO A CA 1
ATOM 667 C C . PRO A 1 83 ? 11.304 -2.480 -22.051 1.00 69.88 83 PRO A C 1
ATOM 669 O O . PRO A 1 83 ? 11.679 -1.797 -21.096 1.00 69.88 83 PRO A O 1
ATOM 672 N N . TRP A 1 84 ? 12.163 -3.030 -22.914 1.00 71.94 84 TRP A N 1
ATOM 673 C CA . TRP A 1 84 ? 13.624 -3.030 -22.753 1.00 71.94 84 TRP A CA 1
ATOM 674 C C . TRP A 1 84 ? 14.249 -1.674 -22.380 1.00 71.94 84 TRP A C 1
ATOM 676 O O . TRP A 1 84 ? 15.031 -1.634 -21.427 1.00 71.94 84 TRP A O 1
ATOM 686 N N . PRO A 1 85 ? 13.870 -0.532 -22.999 1.00 71.19 85 PRO A N 1
ATOM 687 C CA . PRO A 1 85 ? 14.433 0.768 -22.625 1.00 71.19 85 PRO A CA 1
ATOM 688 C C . PRO A 1 85 ? 14.172 1.164 -21.165 1.00 71.19 85 PRO A C 1
ATOM 690 O O . PRO A 1 85 ? 14.929 1.950 -20.606 1.00 71.19 85 PRO A O 1
ATOM 693 N N . MET A 1 86 ? 13.126 0.615 -20.540 1.00 66.31 86 MET A N 1
ATOM 694 C CA . MET A 1 86 ? 12.769 0.868 -19.141 1.00 66.31 86 MET A CA 1
ATOM 695 C C . MET A 1 86 ? 13.459 -0.094 -18.168 1.00 66.31 86 MET A C 1
ATOM 697 O O . MET A 1 86 ? 13.576 0.216 -16.984 1.00 66.31 86 MET A O 1
ATOM 701 N N . ARG A 1 87 ? 13.974 -1.232 -18.647 1.00 63.03 87 ARG A N 1
ATOM 702 C CA . ARG A 1 87 ? 14.644 -2.237 -17.805 1.00 63.03 87 ARG A CA 1
ATOM 703 C C . ARG A 1 87 ? 15.991 -1.757 -17.273 1.00 63.03 87 ARG A C 1
ATOM 705 O O . ARG A 1 87 ? 16.330 -2.043 -16.133 1.00 63.03 87 ARG A O 1
ATOM 712 N N . GLY A 1 88 ? 16.710 -0.945 -18.053 1.00 54.03 88 GLY A N 1
ATOM 713 C CA . GLY A 1 88 ? 17.944 -0.274 -17.619 1.00 54.03 88 GLY A CA 1
ATOM 714 C C . GLY A 1 88 ? 17.730 1.001 -16.788 1.00 54.03 88 GLY A C 1
ATOM 715 O O . GLY A 1 88 ? 18.690 1.534 -16.232 1.00 54.03 88 GLY A O 1
ATOM 716 N N . VAL A 1 89 ? 16.490 1.505 -16.702 1.00 53.50 89 VAL A N 1
ATOM 717 C CA . VAL A 1 89 ? 16.129 2.681 -15.884 1.00 53.50 89 VAL A CA 1
ATOM 718 C C . VAL A 1 89 ? 15.891 2.283 -14.424 1.00 53.50 89 VAL A C 1
ATOM 720 O O . VAL A 1 89 ? 16.160 3.082 -13.524 1.00 53.50 89 VAL A O 1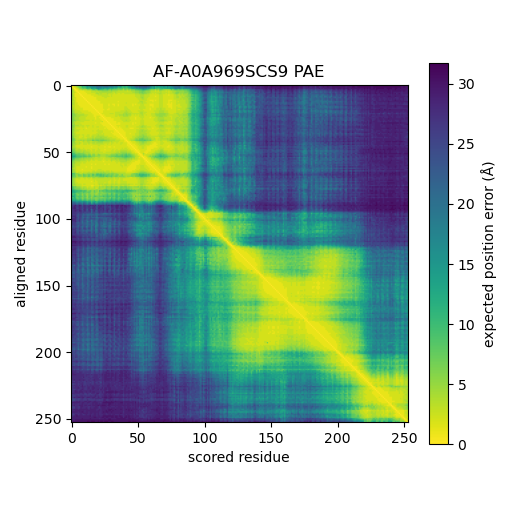
ATOM 723 N N . HIS A 1 90 ? 15.500 1.030 -14.175 1.00 47.19 90 HIS A N 1
ATOM 724 C CA . HIS A 1 90 ? 15.519 0.438 -12.842 1.00 47.19 90 HIS A CA 1
ATOM 725 C C . HIS A 1 90 ? 16.953 0.080 -12.466 1.00 47.19 90 HIS A C 1
ATOM 727 O O . HIS A 1 90 ? 17.550 -0.877 -12.960 1.00 47.19 90 HIS A O 1
ATOM 733 N N . ARG A 1 91 ? 17.558 0.921 -11.624 1.00 41.84 91 ARG A N 1
ATOM 734 C CA . ARG A 1 91 ? 18.954 0.769 -11.209 1.00 41.84 91 ARG A CA 1
ATOM 735 C C . ARG A 1 91 ? 19.150 -0.608 -10.577 1.00 41.84 91 ARG A C 1
ATOM 737 O O . ARG A 1 91 ? 18.343 -1.032 -9.762 1.00 41.84 91 ARG A O 1
ATOM 744 N N . TRP A 1 92 ? 20.292 -1.240 -10.843 1.00 40.97 92 TRP A N 1
ATOM 745 C CA . TRP A 1 92 ? 20.786 -2.435 -10.137 1.00 40.97 92 TRP A CA 1
ATOM 746 C C . TRP A 1 92 ? 20.632 -2.333 -8.602 1.00 40.97 92 TRP A C 1
ATOM 748 O O . TRP A 1 92 ? 20.404 -3.329 -7.929 1.00 40.97 92 TRP A O 1
ATOM 758 N N . SER A 1 93 ? 20.682 -1.118 -8.042 1.00 43.16 93 SER A N 1
ATOM 759 C CA . SER A 1 93 ? 20.459 -0.838 -6.618 1.00 43.16 93 SER A CA 1
ATOM 760 C C . SER A 1 93 ? 19.004 -0.934 -6.131 1.00 43.16 93 SER A C 1
ATOM 762 O O . SER A 1 93 ? 18.786 -0.830 -4.933 1.00 43.16 93 SER A O 1
ATOM 764 N N . GLU A 1 94 ? 18.011 -1.086 -7.009 1.00 50.50 94 GLU A N 1
ATOM 765 C CA . GLU A 1 94 ? 16.602 -1.323 -6.640 1.00 50.50 94 GLU A CA 1
ATOM 766 C C . GLU A 1 94 ? 16.307 -2.811 -6.406 1.00 50.50 94 GLU A C 1
ATOM 768 O O . GLU A 1 94 ? 15.272 -3.150 -5.835 1.00 50.50 94 GLU A O 1
ATOM 773 N N . LYS A 1 95 ? 17.231 -3.705 -6.792 1.00 53.31 95 LYS A N 1
ATOM 774 C CA . LYS A 1 95 ? 17.163 -5.129 -6.444 1.00 53.31 95 LYS A CA 1
ATOM 775 C C . LYS A 1 95 ? 17.761 -5.417 -5.068 1.00 53.31 95 LYS A C 1
ATOM 777 O O . LYS A 1 95 ? 17.398 -6.438 -4.500 1.00 53.31 95 LYS A O 1
ATOM 782 N N . ASP A 1 96 ? 18.597 -4.534 -4.518 1.00 61.81 96 ASP A N 1
ATOM 783 C CA . ASP A 1 96 ? 19.228 -4.670 -3.198 1.00 61.81 96 ASP A CA 1
ATOM 784 C C . ASP A 1 96 ? 18.275 -4.156 -2.103 1.00 61.81 96 ASP A C 1
ATOM 786 O O . ASP A 1 96 ? 18.083 -2.951 -1.956 1.00 61.81 96 ASP A O 1
ATOM 790 N N . LEU A 1 97 ? 17.693 -5.049 -1.301 1.00 67.12 97 LEU A N 1
ATOM 791 C CA . LEU A 1 97 ? 16.820 -4.651 -0.194 1.00 67.12 97 LEU A CA 1
ATOM 792 C C . LEU A 1 97 ? 17.634 -4.240 1.040 1.00 67.12 97 LEU A C 1
ATOM 794 O O . LEU A 1 97 ? 17.393 -3.196 1.643 1.00 67.12 97 LEU A O 1
ATOM 798 N N . VAL A 1 98 ? 18.598 -5.075 1.431 1.00 73.12 98 VAL A N 1
ATOM 799 C CA . VAL A 1 98 ? 19.460 -4.850 2.599 1.00 73.12 98 VAL A CA 1
ATOM 800 C C . VAL A 1 98 ? 20.858 -5.363 2.287 1.00 73.12 98 VAL A C 1
ATOM 802 O O . VAL A 1 98 ? 21.021 -6.439 1.722 1.00 73.12 98 VAL A O 1
ATOM 805 N N . ARG A 1 99 ? 21.892 -4.628 2.702 1.00 66.62 99 ARG A N 1
ATOM 806 C CA . ARG A 1 99 ? 23.280 -5.097 2.654 1.00 66.62 99 ARG A CA 1
ATOM 807 C C . ARG A 1 99 ? 23.845 -5.203 4.062 1.00 66.62 99 ARG A C 1
ATOM 809 O O . ARG A 1 99 ? 23.868 -4.218 4.794 1.00 66.62 99 ARG A O 1
ATOM 816 N N . VAL A 1 100 ? 24.339 -6.386 4.417 1.00 75.25 100 VAL A N 1
ATOM 817 C CA . VAL A 1 100 ? 25.074 -6.630 5.663 1.00 75.25 100 VAL A CA 1
ATOM 818 C C . VAL A 1 100 ? 26.485 -7.069 5.289 1.00 75.25 100 VAL A C 1
ATOM 820 O O . VAL A 1 100 ? 26.695 -8.157 4.752 1.00 75.25 100 VAL A O 1
ATOM 823 N N . ASN A 1 101 ? 27.468 -6.207 5.555 1.00 81.00 101 ASN A N 1
ATOM 824 C CA . ASN A 1 101 ? 28.852 -6.380 5.101 1.00 81.00 101 ASN A CA 1
ATOM 825 C C . ASN A 1 101 ? 28.924 -6.558 3.568 1.00 81.00 101 ASN A C 1
ATOM 827 O O . ASN A 1 101 ? 28.478 -5.690 2.818 1.00 81.00 101 ASN A O 1
ATOM 831 N N . ASN A 1 102 ? 29.462 -7.690 3.106 1.00 74.75 102 ASN A N 1
ATOM 832 C CA . ASN A 1 102 ? 29.574 -8.046 1.690 1.00 74.75 102 ASN A CA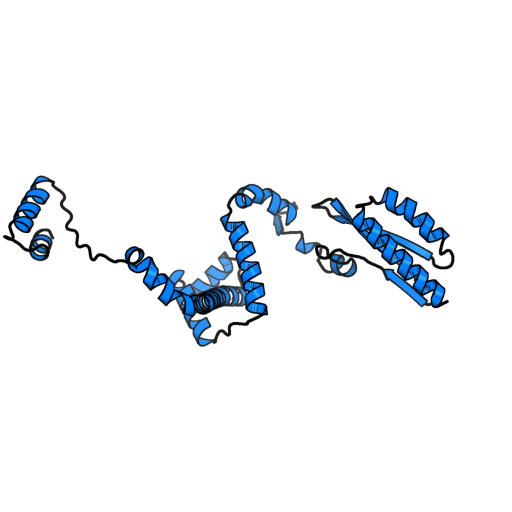 1
ATOM 833 C C . ASN A 1 102 ? 28.389 -8.880 1.180 1.00 74.75 102 ASN A C 1
ATOM 835 O O . ASN A 1 102 ? 28.405 -9.295 0.026 1.00 74.75 102 ASN A O 1
ATOM 839 N N . THR A 1 103 ? 27.387 -9.151 2.020 1.00 62.09 103 THR A N 1
ATOM 840 C CA . THR A 1 103 ? 26.199 -9.912 1.614 1.00 62.09 103 THR A CA 1
ATOM 841 C C . THR A 1 103 ? 25.078 -8.946 1.280 1.00 62.09 103 THR A C 1
ATOM 843 O O . THR A 1 103 ? 24.710 -8.102 2.100 1.00 62.09 103 THR A O 1
ATOM 846 N N . VAL A 1 104 ? 24.551 -9.068 0.068 1.00 71.62 104 VAL A N 1
ATOM 847 C CA . VAL A 1 104 ? 23.382 -8.330 -0.400 1.00 71.62 104 VAL A CA 1
ATOM 848 C C . VAL A 1 104 ? 22.195 -9.273 -0.347 1.00 71.62 104 VAL A C 1
ATOM 850 O O . VAL A 1 104 ? 22.259 -10.348 -0.927 1.00 71.62 104 VAL A O 1
ATOM 853 N N . LEU A 1 105 ? 21.144 -8.865 0.356 1.00 73.44 105 LEU A N 1
ATOM 854 C CA . LEU A 1 105 ? 19.833 -9.485 0.276 1.00 73.44 105 LEU A CA 1
ATOM 855 C C . LEU A 1 105 ? 19.035 -8.753 -0.793 1.00 73.44 105 LEU A C 1
ATOM 857 O O . LEU A 1 105 ? 18.785 -7.549 -0.668 1.00 73.44 105 LEU A O 1
ATOM 861 N N . THR A 1 106 ? 18.627 -9.478 -1.823 1.00 76.50 10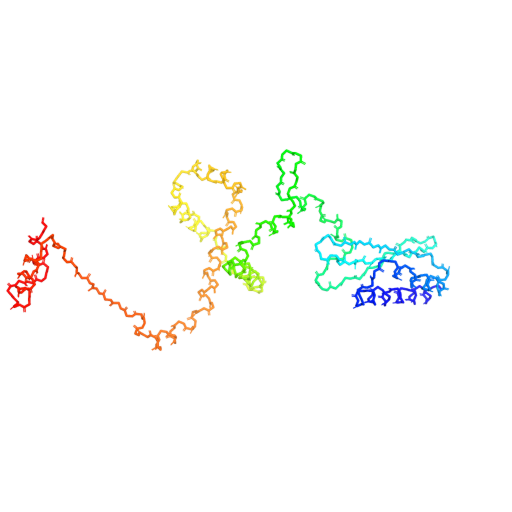6 THR A N 1
ATOM 862 C CA . THR A 1 106 ? 17.793 -8.926 -2.883 1.00 76.50 106 THR A CA 1
ATOM 863 C C . THR A 1 106 ? 16.313 -8.904 -2.503 1.00 76.50 106 THR A C 1
ATOM 865 O O . THR A 1 106 ? 15.881 -9.605 -1.590 1.00 76.50 106 THR A O 1
ATOM 868 N N . VAL A 1 107 ? 15.501 -8.121 -3.216 1.00 69.00 107 VAL A N 1
ATOM 869 C CA . VAL A 1 107 ? 14.036 -8.113 -3.045 1.00 69.00 107 VAL A CA 1
ATOM 870 C C . VAL A 1 107 ? 13.443 -9.510 -3.266 1.00 69.00 107 VAL A C 1
ATOM 872 O O . VAL A 1 107 ? 12.578 -9.927 -2.502 1.00 69.00 107 VAL A O 1
ATOM 875 N N . ALA A 1 108 ? 13.934 -10.261 -4.257 1.00 63.81 108 ALA A N 1
ATOM 876 C CA . ALA A 1 108 ? 13.464 -11.619 -4.538 1.00 63.81 108 ALA A CA 1
ATOM 877 C C . ALA A 1 108 ? 13.788 -12.592 -3.390 1.00 63.81 108 ALA A C 1
ATOM 879 O O . ALA A 1 108 ? 12.913 -13.326 -2.935 1.00 63.81 108 ALA A O 1
ATOM 880 N N . GLU A 1 109 ? 15.018 -12.553 -2.873 1.00 68.62 109 GLU A N 1
ATOM 881 C CA . GLU A 1 109 ? 15.421 -13.367 -1.719 1.00 68.62 109 GLU A CA 1
ATOM 882 C C . GLU A 1 109 ? 14.668 -12.961 -0.452 1.00 68.62 109 GLU A C 1
ATOM 884 O O . GLU A 1 109 ? 14.279 -13.814 0.339 1.00 68.62 109 GLU A O 1
ATOM 889 N N . ALA A 1 110 ? 14.408 -11.667 -0.264 1.00 71.88 110 ALA A N 1
ATOM 890 C CA . ALA A 1 110 ? 13.601 -11.195 0.846 1.00 71.88 110 ALA A CA 1
ATOM 891 C C . ALA A 1 110 ? 12.161 -11.708 0.756 1.00 71.88 110 ALA A C 1
ATOM 893 O O . ALA A 1 110 ? 11.650 -12.199 1.753 1.00 71.88 110 ALA A O 1
ATOM 894 N N . ILE A 1 111 ? 11.521 -11.658 -0.416 1.00 67.81 111 ILE A N 1
ATOM 895 C CA . ILE A 1 111 ? 10.174 -12.214 -0.615 1.00 67.81 111 ILE A CA 1
ATOM 896 C C . ILE A 1 111 ? 10.160 -13.716 -0.309 1.00 67.81 111 ILE A C 1
ATOM 898 O O . ILE A 1 111 ? 9.271 -14.162 0.410 1.00 67.81 111 ILE A O 1
ATOM 902 N N . ALA A 1 112 ? 11.167 -14.471 -0.761 1.00 66.19 112 ALA A N 1
ATOM 903 C CA . ALA A 1 112 ? 11.299 -15.896 -0.448 1.00 66.19 112 ALA A CA 1
ATOM 904 C C . ALA A 1 112 ? 11.508 -16.161 1.057 1.00 66.19 112 ALA A C 1
ATOM 906 O O . ALA A 1 112 ? 1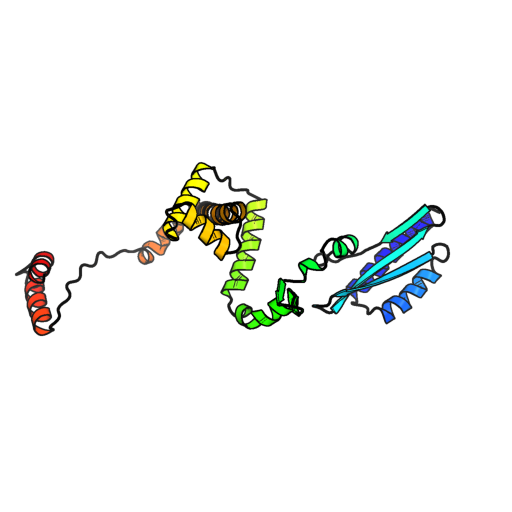0.974 -17.120 1.604 1.00 66.19 112 ALA A O 1
ATOM 907 N N . CYS A 1 113 ? 12.239 -15.295 1.764 1.00 64.88 113 CYS A N 1
ATOM 908 C CA . CYS A 1 113 ? 12.370 -15.363 3.223 1.00 64.88 113 CYS A CA 1
ATOM 909 C C . CYS A 1 113 ? 11.083 -14.958 3.961 1.00 64.88 113 CYS A C 1
ATOM 911 O O . CYS A 1 113 ? 10.867 -15.381 5.095 1.00 64.88 113 CYS A O 1
ATOM 913 N N . LEU A 1 114 ? 10.246 -14.121 3.342 1.00 66.06 114 LEU A N 1
ATOM 914 C CA . LEU A 1 114 ? 8.962 -13.660 3.870 1.00 66.06 114 LEU A CA 1
ATOM 915 C C . LEU A 1 114 ? 7.805 -14.606 3.502 1.00 66.06 114 LEU A C 1
ATOM 917 O O . LEU A 1 114 ? 6.674 -14.307 3.863 1.00 66.06 114 LEU A O 1
ATOM 921 N N . ASP A 1 115 ? 8.050 -15.731 2.822 1.00 61.38 115 ASP A N 1
ATOM 922 C CA . ASP A 1 115 ? 7.022 -16.690 2.369 1.00 61.38 115 ASP A CA 1
ATOM 923 C C . ASP A 1 115 ? 6.087 -17.139 3.511 1.00 61.38 115 ASP A C 1
ATOM 925 O O . ASP A 1 115 ? 4.870 -17.176 3.361 1.00 61.38 115 ASP A O 1
ATOM 929 N N . PHE A 1 116 ? 6.623 -17.302 4.728 1.00 61.78 116 PHE A N 1
ATOM 930 C CA . PHE A 1 116 ? 5.828 -17.633 5.924 1.00 61.78 116 PHE A CA 1
ATOM 931 C C . PHE A 1 116 ? 4.829 -16.541 6.353 1.00 61.78 116 PHE A C 1
ATOM 933 O O . PHE A 1 116 ? 3.893 -16.812 7.100 1.00 61.78 116 PHE A O 1
ATOM 940 N N . ILE A 1 117 ? 5.053 -15.298 5.926 1.00 57.53 117 ILE A N 1
ATOM 941 C CA . ILE A 1 117 ? 4.196 -14.138 6.192 1.00 57.53 117 ILE A CA 1
ATOM 942 C C . ILE A 1 117 ? 3.126 -14.008 5.097 1.00 57.53 117 ILE A C 1
ATOM 944 O O . ILE A 1 117 ? 2.055 -13.460 5.350 1.00 57.53 117 ILE A O 1
ATOM 948 N N . TRP A 1 118 ? 3.375 -14.534 3.894 1.00 54.44 118 TRP A N 1
ATOM 949 C CA . TRP A 1 118 ? 2.413 -14.517 2.788 1.00 54.44 118 TRP A CA 1
ATOM 950 C C . TRP A 1 118 ? 1.233 -15.475 2.998 1.00 54.44 118 TRP A C 1
ATOM 952 O O . TRP A 1 118 ? 0.134 -15.183 2.523 1.00 54.44 118 TRP A O 1
ATOM 962 N N . ASP A 1 119 ? 1.409 -16.535 3.794 1.00 56.25 119 ASP A N 1
ATOM 963 C CA . ASP A 1 119 ? 0.305 -17.382 4.276 1.00 56.25 119 ASP A CA 1
ATOM 964 C C . ASP A 1 119 ? -0.657 -16.628 5.220 1.00 56.25 119 ASP A C 1
ATOM 966 O O . ASP A 1 119 ? -1.815 -17.021 5.406 1.00 56.25 119 ASP A O 1
ATOM 970 N N . GLU A 1 120 ? -0.232 -15.493 5.790 1.00 59.09 120 GLU A N 1
ATOM 971 C CA . GLU A 1 120 ? -1.139 -14.587 6.482 1.00 59.09 120 GLU A CA 1
ATOM 972 C C . GLU A 1 120 ? -1.880 -13.707 5.466 1.00 59.09 120 GLU A C 1
ATOM 974 O O . GLU A 1 120 ? -1.444 -12.611 5.104 1.00 59.09 120 GLU A O 1
ATOM 979 N N . VAL A 1 121 ? -3.087 -14.150 5.090 1.00 62.09 121 VAL A N 1
ATOM 980 C CA . VAL A 1 121 ? -4.093 -13.451 4.249 1.00 62.09 121 VAL A CA 1
ATOM 981 C C . VAL A 1 121 ? -4.190 -11.933 4.510 1.00 62.09 121 VAL A C 1
ATOM 983 O O . VAL A 1 121 ? -4.546 -11.153 3.628 1.00 62.09 121 VAL A O 1
ATOM 986 N N . ARG A 1 122 ? -3.839 -11.479 5.717 1.00 68.75 122 ARG A N 1
ATOM 987 C CA . ARG A 1 122 ? -3.841 -10.073 6.138 1.00 68.75 122 ARG A CA 1
ATOM 988 C C . ARG A 1 122 ? -2.920 -9.174 5.311 1.00 68.75 122 ARG A C 1
ATOM 990 O O . ARG A 1 122 ? -3.307 -8.038 5.044 1.00 68.75 122 ARG A O 1
ATOM 997 N N . ILE A 1 123 ? -1.727 -9.629 4.926 1.00 70.12 123 ILE A N 1
ATOM 998 C CA . ILE A 1 123 ? -0.771 -8.777 4.196 1.00 70.12 123 ILE A CA 1
ATOM 999 C C . ILE A 1 123 ? -1.121 -8.706 2.717 1.00 70.12 123 ILE A C 1
ATOM 1001 O O . ILE A 1 123 ? -1.140 -7.607 2.167 1.00 70.12 123 ILE A O 1
ATOM 1005 N N . VAL A 1 124 ? -1.501 -9.834 2.111 1.00 70.94 124 VAL A N 1
ATOM 1006 C CA . VAL A 1 124 ? -2.033 -9.863 0.741 1.00 70.94 124 VAL A CA 1
ATOM 1007 C C . VAL A 1 124 ? -3.232 -8.927 0.622 1.00 70.94 124 VAL A C 1
ATOM 1009 O O . VAL A 1 124 ? -3.223 -8.038 -0.226 1.00 70.94 124 VAL A O 1
ATOM 1012 N N . ASN A 1 125 ? -4.218 -9.054 1.517 1.00 76.50 125 ASN A N 1
ATOM 1013 C CA . ASN A 1 125 ? -5.390 -8.181 1.510 1.00 76.50 125 ASN A CA 1
ATOM 1014 C C . ASN A 1 125 ? -4.997 -6.713 1.662 1.00 76.50 125 ASN A C 1
ATOM 1016 O O . ASN A 1 125 ? -5.477 -5.880 0.910 1.00 76.50 125 ASN A O 1
ATOM 1020 N N . ARG A 1 126 ? -4.058 -6.389 2.557 1.00 75.69 126 ARG A N 1
ATOM 1021 C CA . ARG A 1 126 ? -3.611 -5.004 2.742 1.00 75.69 126 ARG A CA 1
ATOM 1022 C C . ARG A 1 126 ? -2.915 -4.428 1.505 1.00 75.69 126 ARG A C 1
ATOM 1024 O O . ARG A 1 126 ? -3.043 -3.232 1.252 1.00 75.69 126 ARG A O 1
ATOM 1031 N N . LEU A 1 127 ? -2.179 -5.242 0.747 1.00 75.25 127 LEU A N 1
ATOM 1032 C CA . LEU A 1 127 ? -1.567 -4.822 -0.517 1.00 75.25 127 LEU A CA 1
ATOM 1033 C C . LEU A 1 127 ? -2.622 -4.610 -1.606 1.00 75.25 127 LEU A C 1
ATOM 1035 O O . LEU A 1 127 ? -2.581 -3.591 -2.292 1.00 75.25 127 LEU A O 1
ATOM 1039 N N . VAL A 1 128 ? -3.586 -5.527 -1.719 1.00 80.06 128 VAL A N 1
ATOM 1040 C CA . VAL A 1 128 ? -4.724 -5.399 -2.642 1.00 80.06 128 VAL A CA 1
ATOM 1041 C C . VAL A 1 128 ? -5.542 -4.150 -2.315 1.00 80.06 128 VAL A C 1
ATOM 1043 O O . VAL A 1 128 ? -5.781 -3.336 -3.203 1.00 80.06 128 VAL A O 1
ATOM 1046 N N . ASP A 1 129 ? -5.888 -3.947 -1.043 1.00 82.19 129 ASP A N 1
ATOM 1047 C CA . ASP A 1 129 ? -6.595 -2.760 -0.564 1.00 82.19 129 ASP A CA 1
ATOM 1048 C C . ASP A 1 129 ? -5.830 -1.487 -0.937 1.00 82.19 129 ASP A C 1
ATOM 1050 O O . ASP A 1 129 ? -6.426 -0.531 -1.419 1.00 82.19 129 ASP A O 1
ATOM 1054 N N . MET A 1 130 ? -4.501 -1.467 -0.774 1.00 80.19 130 MET A N 1
ATOM 1055 C CA . MET A 1 130 ? -3.686 -0.305 -1.140 1.00 80.19 130 MET A CA 1
ATOM 1056 C C . MET A 1 130 ? -3.755 0.003 -2.642 1.00 80.19 130 MET A C 1
ATOM 1058 O O . MET A 1 130 ? -3.891 1.169 -3.014 1.00 80.19 130 MET A O 1
ATOM 1062 N N . CYS A 1 131 ? -3.707 -1.020 -3.500 1.00 79.50 131 CYS A N 1
ATOM 1063 C CA . CYS A 1 131 ? -3.867 -0.850 -4.944 1.00 79.50 131 CYS A CA 1
ATOM 1064 C C . CYS A 1 131 ? -5.257 -0.311 -5.307 1.00 79.50 131 CYS A C 1
ATOM 1066 O O . CYS A 1 131 ? -5.350 0.657 -6.059 1.00 79.50 131 CYS A O 1
ATOM 1068 N N . LEU A 1 132 ? -6.318 -0.889 -4.735 1.00 85.12 132 LEU A N 1
ATOM 1069 C CA . LEU A 1 132 ? -7.697 -0.455 -4.974 1.00 85.12 132 LEU A CA 1
ATOM 1070 C C . LEU A 1 132 ? -7.924 0.985 -4.502 1.00 85.12 132 LEU A C 1
ATOM 1072 O O . LEU A 1 132 ? -8.495 1.796 -5.226 1.00 85.12 132 LEU A O 1
ATOM 1076 N N . LEU A 1 133 ? -7.436 1.323 -3.307 1.00 84.44 133 LEU A N 1
ATOM 1077 C CA . LEU A 1 133 ? -7.526 2.675 -2.760 1.00 84.44 133 LEU A CA 1
ATOM 1078 C C . LEU A 1 133 ? -6.812 3.685 -3.657 1.00 84.44 133 LEU A C 1
ATOM 1080 O O . LEU A 1 133 ? -7.363 4.750 -3.919 1.00 84.44 133 LEU A O 1
ATOM 1084 N N . ARG A 1 134 ? -5.616 3.356 -4.159 1.00 80.00 134 ARG A N 1
ATOM 1085 C CA . ARG A 1 134 ? -4.887 4.233 -5.081 1.00 80.00 134 ARG A CA 1
ATOM 1086 C C . ARG A 1 134 ? -5.670 4.467 -6.367 1.00 80.00 134 ARG A C 1
ATOM 1088 O O . ARG A 1 134 ? -5.821 5.613 -6.765 1.00 80.00 134 ARG A O 1
ATOM 1095 N N . GLU A 1 135 ? -6.200 3.410 -6.973 1.00 82.56 135 GLU A N 1
ATOM 1096 C CA . GLU A 1 135 ? -6.985 3.521 -8.204 1.00 82.56 135 GLU A CA 1
ATOM 1097 C C . GLU A 1 135 ? -8.222 4.413 -8.016 1.00 82.56 135 GLU A C 1
ATOM 1099 O O . GLU A 1 135 ? -8.521 5.257 -8.861 1.00 82.56 135 GLU A O 1
ATOM 1104 N N . VAL A 1 136 ? -8.941 4.247 -6.901 1.00 86.81 136 VAL A N 1
ATOM 1105 C CA . VAL A 1 136 ? -10.119 5.068 -6.592 1.00 86.81 136 VAL A CA 1
ATOM 1106 C C . VAL A 1 136 ? -9.725 6.528 -6.376 1.00 86.81 136 VAL A C 1
ATOM 1108 O O . VAL A 1 136 ? -10.361 7.407 -6.947 1.00 86.81 136 VAL A O 1
ATOM 1111 N N . LEU A 1 137 ? -8.658 6.792 -5.620 1.00 83.62 137 LEU A N 1
ATOM 1112 C CA . LEU A 1 137 ? -8.195 8.153 -5.327 1.00 83.62 137 LEU A CA 1
ATOM 1113 C C . LEU A 1 137 ? -7.564 8.858 -6.536 1.00 83.62 137 LEU A C 1
ATOM 1115 O O . LEU A 1 137 ? -7.577 10.083 -6.597 1.00 83.62 137 LEU A O 1
ATOM 1119 N N . GLU A 1 138 ? -7.024 8.115 -7.504 1.00 83.25 138 GLU A N 1
ATOM 1120 C CA . GLU A 1 138 ? -6.586 8.672 -8.791 1.00 83.25 138 GLU A CA 1
ATOM 1121 C C . GLU A 1 138 ? -7.777 9.106 -9.659 1.00 83.25 138 GLU A C 1
ATOM 1123 O O . GLU A 1 138 ? -7.680 10.091 -10.391 1.00 83.25 138 GLU A O 1
ATOM 1128 N N . LYS A 1 139 ? -8.902 8.384 -9.580 1.00 85.12 139 LYS A N 1
ATOM 1129 C CA . LYS A 1 139 ? -10.131 8.690 -10.330 1.00 85.12 139 LYS A CA 1
ATOM 1130 C C . LYS A 1 139 ? -10.959 9.797 -9.682 1.00 85.12 139 LYS A C 1
ATOM 1132 O O . LYS A 1 139 ? -11.500 10.635 -10.398 1.00 85.12 139 LYS A O 1
ATOM 1137 N N . ASP A 1 140 ? -11.060 9.779 -8.358 1.00 84.69 140 ASP A N 1
ATOM 1138 C CA . ASP A 1 140 ? -11.812 10.742 -7.556 1.00 84.69 140 ASP A CA 1
ATOM 1139 C C . ASP A 1 140 ? -10.959 11.211 -6.364 1.00 84.69 140 ASP A C 1
ATOM 1141 O O . ASP A 1 140 ? -10.991 10.615 -5.278 1.00 84.69 140 ASP A O 1
ATOM 1145 N N . PRO A 1 141 ? -10.113 12.237 -6.574 1.00 85.56 141 PRO A N 1
ATOM 1146 C CA . PRO A 1 141 ? -9.211 12.722 -5.543 1.00 85.56 141 PRO A CA 1
ATOM 1147 C C . PRO A 1 141 ? -9.978 13.349 -4.381 1.00 85.56 141 PRO A C 1
ATOM 1149 O O . PRO A 1 141 ? -10.706 14.327 -4.539 1.00 85.56 141 PRO A O 1
ATOM 1152 N N . ILE A 1 142 ? -9.744 12.837 -3.174 1.00 87.62 142 ILE A N 1
ATOM 1153 C CA . ILE A 1 142 ? -10.268 13.446 -1.953 1.00 87.62 142 ILE A CA 1
ATOM 1154 C C . ILE A 1 142 ? -9.288 14.508 -1.470 1.00 87.62 142 ILE A C 1
ATOM 1156 O O . ILE A 1 142 ? -8.174 14.198 -1.043 1.00 87.62 142 ILE A O 1
ATOM 1160 N N . GLU A 1 143 ? -9.730 15.762 -1.479 1.00 87.62 143 GLU A N 1
ATOM 1161 C CA . GLU A 1 143 ? -8.940 16.865 -0.947 1.00 87.62 143 GLU A CA 1
ATOM 1162 C C . GLU A 1 143 ? -8.829 16.794 0.585 1.00 87.62 143 GLU A C 1
ATOM 1164 O O . GLU A 1 143 ? -9.797 16.544 1.322 1.00 87.62 143 GLU A O 1
ATOM 1169 N N . LEU A 1 144 ? -7.611 17.042 1.062 1.00 91.00 144 LEU A N 1
ATOM 1170 C CA . LEU A 1 144 ? -7.278 17.175 2.470 1.00 91.00 144 LEU A CA 1
ATOM 1171 C C . LEU A 1 144 ? -6.771 18.593 2.711 1.00 91.00 144 LEU A C 1
ATOM 1173 O O . LEU A 1 144 ? -5.803 19.024 2.090 1.00 91.00 144 LEU A O 1
ATOM 1177 N N . SER A 1 145 ? -7.417 19.312 3.622 1.00 92.69 145 SER A N 1
ATOM 1178 C CA . SER A 1 145 ? -6.950 20.633 4.036 1.00 92.69 145 SER A CA 1
ATOM 1179 C C . SER A 1 145 ? -5.776 20.533 5.013 1.00 92.69 145 SER A C 1
ATOM 1181 O O . SER A 1 145 ? -5.704 19.612 5.831 1.00 92.69 145 SER A O 1
ATOM 1183 N N . ASP A 1 146 ? -4.910 21.548 5.021 1.00 92.88 146 ASP A N 1
ATOM 1184 C CA . ASP A 1 146 ? -3.798 21.656 5.980 1.00 92.88 146 ASP A CA 1
ATOM 1185 C C . ASP A 1 146 ? -4.272 21.570 7.441 1.00 92.88 146 ASP A C 1
ATOM 1187 O O . ASP A 1 146 ? -3.591 21.021 8.308 1.00 92.88 146 ASP A O 1
ATOM 1191 N N . ALA A 1 147 ? -5.472 22.085 7.730 1.00 94.62 147 ALA A N 1
ATOM 1192 C CA . ALA A 1 147 ? -6.067 22.031 9.061 1.00 94.62 147 ALA A CA 1
ATOM 1193 C C . ALA A 1 147 ? -6.429 20.595 9.476 1.00 94.62 147 ALA A C 1
ATOM 1195 O O . ALA A 1 147 ? -6.129 20.185 10.601 1.00 94.62 147 ALA A O 1
ATOM 1196 N N . GLU A 1 148 ? -7.041 19.819 8.576 1.00 92.94 148 GLU A N 1
ATOM 1197 C CA . GLU A 1 148 ? -7.341 18.400 8.806 1.00 92.94 148 GLU A CA 1
ATOM 1198 C C . GLU A 1 148 ? -6.051 17.591 8.974 1.00 92.94 148 GLU A C 1
ATOM 1200 O O . GLU A 1 148 ? -5.930 16.803 9.917 1.00 92.94 148 GLU A O 1
ATOM 1205 N N . LEU A 1 149 ? -5.057 17.841 8.120 1.00 94.06 149 LEU A N 1
ATOM 1206 C CA . LEU A 1 149 ? -3.757 17.186 8.191 1.00 94.06 149 LEU A CA 1
ATOM 1207 C C . LEU A 1 149 ? -3.052 17.477 9.520 1.00 94.06 149 LEU A C 1
ATOM 1209 O O . LEU A 1 149 ? -2.579 16.560 10.193 1.00 94.06 149 LEU A O 1
ATOM 1213 N N . GLN A 1 150 ? -3.053 18.733 9.966 1.00 93.75 150 GLN A N 1
ATOM 1214 C CA . GLN A 1 150 ? -2.467 19.120 11.246 1.00 93.75 150 GLN A CA 1
ATOM 1215 C C . GLN A 1 150 ? -3.191 18.472 12.437 1.00 93.75 150 GLN A C 1
ATOM 1217 O O . GLN A 1 150 ? -2.542 18.048 13.402 1.00 93.75 150 GLN A O 1
ATOM 1222 N N . LEU A 1 151 ? -4.524 18.371 12.397 1.00 95.38 151 LEU A N 1
ATOM 1223 C CA . LEU A 1 151 ? -5.312 17.683 13.425 1.00 95.38 151 LEU A CA 1
ATOM 1224 C C . LEU A 1 151 ? -4.981 16.190 13.486 1.00 95.38 151 LEU A C 1
ATOM 1226 O O . LEU A 1 151 ? -4.792 15.644 14.582 1.00 95.38 151 LEU A O 1
ATOM 1230 N N . ALA A 1 152 ? -4.852 15.548 12.329 1.00 94.06 152 ALA A N 1
ATOM 1231 C CA . ALA A 1 152 ? -4.441 14.158 12.230 1.00 94.06 152 ALA A CA 1
ATOM 1232 C C . ALA A 1 152 ? -3.016 13.959 12.758 1.00 94.06 152 ALA A C 1
ATOM 1234 O O . ALA A 1 152 ? -2.785 13.074 13.580 1.00 94.06 152 ALA A O 1
ATOM 1235 N N . MET A 1 153 ? -2.089 14.861 12.429 1.00 94.38 153 MET A N 1
ATOM 1236 C CA . MET A 1 153 ? -0.713 14.825 12.934 1.00 94.38 153 MET A CA 1
ATOM 1237 C C . MET A 1 153 ? -0.647 14.985 14.448 1.00 94.38 153 MET A C 1
ATOM 1239 O O . MET A 1 153 ? 0.112 14.300 15.135 1.00 94.38 153 MET A O 1
ATOM 1243 N N . ASN A 1 154 ? -1.472 15.870 15.002 1.00 94.38 154 ASN A N 1
ATOM 1244 C CA . ASN A 1 154 ? -1.582 16.042 16.445 1.00 94.38 154 ASN A CA 1
ATOM 1245 C C . ASN A 1 154 ? -2.163 14.792 17.119 1.00 94.38 154 ASN A C 1
ATOM 1247 O O . ASN A 1 154 ? -1.739 14.438 18.219 1.00 94.38 154 ASN A O 1
ATOM 1251 N N . SER A 1 155 ? -3.120 14.123 16.477 1.00 93.38 155 SER A N 1
ATOM 1252 C CA . SER A 1 155 ? -3.723 12.882 16.976 1.00 93.38 155 SER A CA 1
ATOM 1253 C C . SER A 1 155 ? -2.738 11.715 16.916 1.00 93.38 155 SER A C 1
ATOM 1255 O O . SER A 1 155 ? -2.591 10.991 17.902 1.00 93.38 155 SER A O 1
ATOM 1257 N N . PHE A 1 156 ? -1.984 11.603 15.820 1.00 94.44 156 PHE A N 1
ATOM 1258 C CA . PHE A 1 156 ? -0.881 10.660 15.663 1.00 94.44 156 PHE A CA 1
ATOM 1259 C C . PHE A 1 156 ? 0.150 10.841 16.782 1.00 94.44 156 PHE A C 1
ATOM 1261 O O . PHE A 1 156 ? 0.427 9.909 17.540 1.00 94.44 156 PHE A O 1
ATOM 1268 N N . ARG A 1 157 ? 0.646 12.071 16.978 1.00 94.38 157 ARG A N 1
ATOM 1269 C CA . ARG A 1 157 ? 1.599 12.382 18.055 1.00 94.38 157 ARG A CA 1
ATOM 1270 C C . ARG A 1 157 ? 1.052 12.005 19.431 1.00 94.38 157 ARG A C 1
ATOM 1272 O O . ARG A 1 157 ? 1.763 11.368 20.201 1.00 94.38 157 ARG A O 1
ATOM 1279 N N . ARG A 1 158 ? -0.213 12.319 19.737 1.00 93.81 158 ARG A N 1
ATOM 1280 C CA . ARG A 1 158 ? -0.849 11.932 21.013 1.00 93.81 158 ARG A CA 1
ATOM 1281 C C . ARG A 1 158 ? -0.915 10.416 21.196 1.00 93.81 158 ARG A C 1
ATOM 1283 O O . ARG A 1 158 ? -0.517 9.923 22.249 1.00 93.81 158 ARG A O 1
ATOM 1290 N N . LYS A 1 159 ? -1.360 9.677 20.174 1.00 93.44 159 LYS A N 1
ATOM 1291 C CA . LYS A 1 159 ? -1.446 8.206 20.189 1.00 93.44 159 LYS A CA 1
ATOM 1292 C C . LYS A 1 159 ? -0.085 7.560 20.461 1.00 93.44 159 LYS A C 1
ATOM 1294 O O . LYS A 1 159 ? -0.000 6.607 21.230 1.00 93.44 159 LYS A O 1
ATOM 1299 N N . HIS A 1 160 ? 0.976 8.126 19.890 1.00 90.94 160 HIS A N 1
ATOM 1300 C CA . HIS A 1 160 ? 2.352 7.656 20.056 1.00 90.94 160 HIS A CA 1
ATOM 1301 C C . HIS A 1 160 ? 3.107 8.319 21.225 1.00 90.94 160 HIS A C 1
ATOM 1303 O O . HIS A 1 160 ? 4.292 8.057 21.409 1.00 90.94 160 HIS A O 1
ATOM 1309 N N . LYS A 1 161 ? 2.432 9.140 22.047 1.00 93.56 161 LYS A N 1
ATOM 1310 C CA . LYS A 1 161 ? 3.009 9.876 23.191 1.00 93.56 161 LYS A CA 1
ATOM 1311 C C . LYS A 1 161 ? 4.182 10.804 22.816 1.00 93.56 161 LYS A C 1
ATOM 1313 O O . LYS A 1 161 ? 5.058 11.065 23.635 1.00 93.56 161 LYS A O 1
ATOM 1318 N N . LEU A 1 162 ? 4.180 11.328 21.592 1.00 94.38 162 LEU A N 1
ATOM 1319 C CA . LEU A 1 162 ? 5.194 12.225 21.030 1.00 94.38 162 LEU A CA 1
ATOM 1320 C C . LEU A 1 162 ? 4.854 13.686 21.354 1.00 94.38 162 LEU A C 1
ATOM 1322 O O . LEU A 1 162 ? 4.477 14.468 20.481 1.00 94.38 162 LEU A O 1
ATOM 1326 N N . TYR A 1 163 ? 4.913 14.047 22.635 1.00 90.31 163 TYR A N 1
ATOM 1327 C CA . TYR A 1 163 ? 4.468 15.369 23.092 1.00 90.31 163 TYR A CA 1
ATOM 1328 C C . TYR A 1 163 ? 5.479 16.485 22.811 1.00 90.31 163 TYR A C 1
ATOM 1330 O O . TYR A 1 163 ? 5.089 17.650 22.740 1.00 90.31 163 TYR A O 1
ATOM 1338 N N . LYS A 1 164 ? 6.765 16.150 22.646 1.00 93.06 164 LYS A N 1
ATOM 1339 C CA . LYS A 1 164 ? 7.820 17.104 22.284 1.00 93.06 164 LYS A CA 1
ATOM 1340 C C . LYS A 1 164 ? 8.277 16.895 20.842 1.00 93.06 164 LYS A C 1
ATOM 1342 O O . LYS A 1 164 ? 8.214 15.792 20.298 1.00 93.06 164 LYS A O 1
ATOM 1347 N N . ALA A 1 165 ? 8.809 17.958 20.24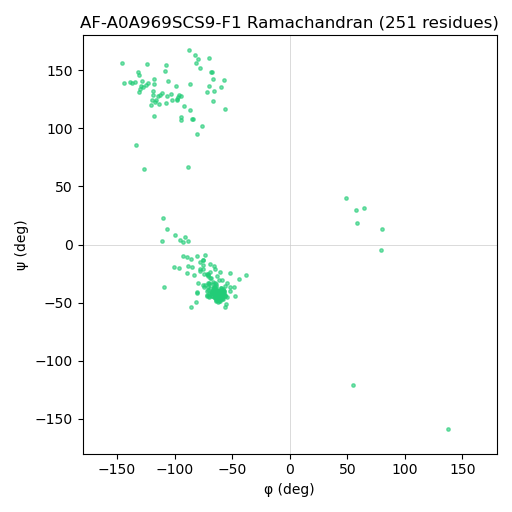0 1.00 90.19 165 ALA A N 1
ATOM 1348 C CA . ALA A 1 165 ? 9.416 17.883 18.911 1.00 90.19 165 ALA A CA 1
ATOM 1349 C C . ALA A 1 165 ? 10.573 16.866 18.878 1.00 90.19 165 ALA A C 1
ATOM 1351 O O . ALA A 1 165 ? 10.640 16.042 17.973 1.00 90.19 165 ALA A O 1
ATOM 1352 N N . GLU A 1 166 ? 11.419 16.858 19.913 1.00 92.75 166 GLU A N 1
ATOM 1353 C CA . GLU A 1 166 ? 12.526 15.901 20.077 1.00 92.75 166 GLU A CA 1
ATOM 1354 C C . GLU A 1 166 ? 12.060 14.438 20.070 1.00 92.75 166 GLU A C 1
ATOM 1356 O O . GLU A 1 166 ? 12.704 13.595 19.448 1.00 92.75 166 GLU A O 1
ATOM 1361 N N . ASP A 1 167 ? 10.923 14.136 20.709 1.00 92.88 167 ASP A N 1
ATOM 1362 C CA . ASP A 1 167 ? 10.358 12.782 20.726 1.00 92.88 167 ASP A CA 1
ATOM 1363 C C . ASP A 1 167 ? 9.922 12.362 19.318 1.00 92.88 167 ASP A C 1
ATOM 1365 O O . ASP A 1 167 ? 10.139 11.222 18.912 1.00 92.88 167 ASP A O 1
ATOM 1369 N N . THR A 1 168 ? 9.361 13.300 18.546 1.00 91.44 168 THR A N 1
ATOM 1370 C CA . THR A 1 168 ? 8.972 13.055 17.150 1.00 91.44 168 THR A CA 1
ATOM 1371 C C . THR A 1 168 ? 10.196 12.789 16.275 1.00 91.44 168 THR A C 1
ATOM 1373 O O . THR A 1 168 ? 10.186 11.830 15.510 1.00 91.44 168 THR A O 1
ATOM 1376 N N . TYR A 1 169 ? 11.265 13.583 16.404 1.00 91.81 169 TYR A N 1
ATOM 1377 C CA . TYR A 1 169 ? 12.501 13.364 15.641 1.00 91.81 169 TYR A CA 1
ATOM 1378 C C . TYR A 1 169 ? 13.153 12.021 15.968 1.00 91.81 169 TYR A C 1
ATOM 1380 O O . TYR A 1 169 ? 13.534 11.292 15.057 1.00 91.81 169 TYR A O 1
ATOM 1388 N N . ARG A 1 170 ? 13.213 11.651 17.252 1.00 91.88 170 ARG A N 1
ATOM 1389 C CA . ARG A 1 170 ? 13.734 10.343 17.666 1.00 91.88 170 ARG A CA 1
ATOM 1390 C C . ARG A 1 170 ? 12.885 9.200 17.119 1.00 91.88 170 ARG A C 1
ATOM 1392 O O . ARG A 1 170 ? 13.423 8.188 16.687 1.00 91.88 170 ARG A O 1
ATOM 1399 N N . TRP A 1 171 ? 11.563 9.355 17.132 1.00 93.25 171 TRP A N 1
ATOM 1400 C CA . TRP A 1 171 ? 10.661 8.354 16.576 1.00 93.25 171 TRP A CA 1
ATOM 1401 C C . TRP A 1 171 ? 10.866 8.203 15.061 1.00 93.25 171 TRP A C 1
ATOM 1403 O O . TRP A 1 171 ? 10.974 7.080 14.578 1.00 93.25 171 TRP A O 1
ATOM 1413 N N . LEU A 1 172 ? 11.015 9.310 14.327 1.00 89.94 172 LEU A N 1
ATOM 1414 C CA . LEU A 1 172 ? 11.340 9.300 12.896 1.00 89.94 172 LEU A CA 1
ATOM 1415 C C . LEU A 1 172 ? 12.672 8.592 12.609 1.00 89.94 172 LEU A C 1
ATOM 1417 O O . LEU A 1 172 ? 12.730 7.741 11.724 1.00 89.94 172 LEU A O 1
ATOM 1421 N N . GLU A 1 173 ? 13.714 8.882 13.391 1.00 89.19 173 GLU A N 1
ATOM 1422 C CA . GLU A 1 173 ? 15.030 8.245 13.271 1.00 89.19 173 GLU A CA 1
ATOM 1423 C C . GLU A 1 173 ? 14.956 6.732 13.526 1.00 89.19 173 GLU A C 1
ATOM 1425 O O . GLU A 1 173 ? 15.421 5.940 12.708 1.00 89.19 173 GLU A O 1
ATOM 1430 N N . GLN A 1 174 ? 14.284 6.316 14.604 1.00 88.81 174 GLN A N 1
ATOM 1431 C CA . GLN A 1 174 ? 14.078 4.901 14.938 1.00 88.81 174 GLN A CA 1
ATOM 1432 C C . GLN A 1 174 ? 13.333 4.128 13.843 1.00 88.81 174 GLN A C 1
ATOM 1434 O O . GLN A 1 174 ? 13.572 2.936 13.669 1.00 88.81 174 GLN A O 1
ATOM 1439 N N . HIS A 1 175 ? 12.448 4.800 13.105 1.00 84.88 175 HIS A N 1
ATOM 1440 C CA . HIS A 1 175 ? 11.662 4.202 12.025 1.00 84.88 175 HIS A CA 1
ATOM 1441 C C . HIS A 1 175 ? 12.249 4.488 10.635 1.00 84.88 175 HIS A C 1
ATOM 1443 O O . HIS A 1 175 ? 11.613 4.165 9.634 1.00 84.88 175 HIS A O 1
ATOM 1449 N N . SER A 1 176 ? 13.451 5.082 10.553 1.00 85.69 176 SER A N 1
ATOM 1450 C CA . SER A 1 176 ? 14.112 5.457 9.290 1.00 85.69 176 SER A CA 1
ATOM 1451 C C . SER A 1 176 ? 13.188 6.229 8.334 1.00 85.69 176 SER A C 1
ATOM 1453 O O . SER A 1 176 ? 13.170 5.998 7.122 1.00 85.69 176 SER A O 1
ATOM 1455 N N . MET A 1 177 ? 12.380 7.137 8.885 1.00 85.00 177 MET A N 1
ATOM 1456 C CA . MET A 1 177 ? 11.332 7.849 8.159 1.00 85.00 177 MET A CA 1
ATOM 1457 C C . 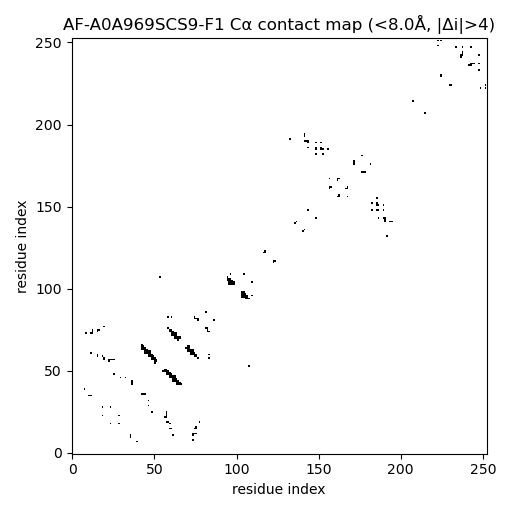MET A 1 177 ? 11.598 9.357 8.140 1.00 85.00 177 MET A C 1
ATOM 1459 O O . MET A 1 177 ? 12.069 9.927 9.119 1.00 85.00 177 MET A O 1
ATOM 1463 N N . THR A 1 178 ? 11.290 10.016 7.021 1.00 89.69 178 THR A N 1
ATOM 1464 C CA . THR A 1 178 ? 11.369 11.482 6.910 1.00 89.69 178 THR A CA 1
ATOM 1465 C C . THR A 1 178 ? 10.066 12.136 7.366 1.00 89.69 178 THR A C 1
ATOM 1467 O O . THR A 1 178 ? 9.044 11.462 7.527 1.00 89.69 178 THR A O 1
ATOM 1470 N N . HIS A 1 179 ? 10.082 13.455 7.561 1.00 88.50 179 HIS A N 1
ATOM 1471 C CA . HIS A 1 179 ? 8.874 14.186 7.935 1.00 88.50 179 HIS A CA 1
ATOM 1472 C C . HIS A 1 179 ? 7.798 14.103 6.844 1.00 88.50 179 HIS A C 1
ATOM 1474 O O . HIS A 1 179 ? 6.644 13.824 7.144 1.00 88.50 179 HIS A O 1
ATOM 1480 N N . GLU A 1 180 ? 8.194 14.232 5.579 1.00 87.94 180 GLU A N 1
ATOM 1481 C CA . GLU A 1 180 ? 7.300 14.180 4.418 1.00 87.94 180 GLU A CA 1
ATOM 1482 C C . GLU A 1 180 ? 6.644 12.800 4.280 1.00 87.94 180 GLU A C 1
ATOM 1484 O O . GLU A 1 180 ? 5.464 12.683 3.945 1.00 87.94 180 GLU A O 1
ATOM 1489 N N . LYS A 1 181 ? 7.391 11.728 4.584 1.00 83.94 181 LYS A N 1
ATOM 1490 C CA . LYS A 1 181 ? 6.849 10.362 4.608 1.00 83.94 181 LYS A CA 1
ATOM 1491 C C . LYS A 1 181 ? 5.839 10.173 5.737 1.00 83.94 181 LYS A C 1
ATOM 1493 O O . LYS A 1 181 ? 4.823 9.518 5.523 1.00 83.94 181 LYS A O 1
ATOM 1498 N N . LEU A 1 182 ? 6.100 10.743 6.914 1.00 90.56 182 LEU A N 1
ATOM 1499 C CA . LEU A 1 182 ? 5.144 10.723 8.021 1.00 90.56 182 LEU A CA 1
ATOM 1500 C C . LEU A 1 182 ? 3.862 11.476 7.658 1.00 90.56 182 LEU A C 1
ATOM 1502 O O . LEU A 1 182 ? 2.768 10.963 7.874 1.00 90.56 182 LEU A O 1
ATOM 1506 N N . GLU A 1 183 ? 4.004 12.672 7.098 1.00 91.06 183 GLU A N 1
ATOM 1507 C CA . GLU A 1 183 ? 2.886 13.499 6.657 1.00 91.06 183 GLU A CA 1
ATOM 1508 C C . GLU A 1 183 ? 2.039 12.763 5.617 1.00 91.06 183 GLU A C 1
ATOM 1510 O O . GLU A 1 183 ? 0.830 12.651 5.791 1.00 91.06 183 GLU A O 1
ATOM 1515 N N . SER A 1 184 ? 2.680 12.148 4.618 1.00 86.81 184 SER A N 1
ATOM 1516 C CA . SER A 1 184 ? 2.008 11.321 3.607 1.00 86.81 184 SER A CA 1
ATOM 1517 C C . SER A 1 184 ? 1.286 10.118 4.220 1.00 86.81 184 SER A C 1
ATOM 1519 O O . SER A 1 184 ? 0.168 9.793 3.826 1.00 86.81 184 SER A O 1
ATOM 1521 N N . LEU A 1 185 ? 1.905 9.445 5.197 1.00 88.75 185 LEU A N 1
ATOM 1522 C CA . LEU A 1 185 ? 1.304 8.301 5.885 1.00 88.75 185 LEU A CA 1
ATOM 1523 C C . LEU A 1 185 ? 0.024 8.711 6.612 1.00 88.75 185 LEU A C 1
ATOM 1525 O O . LEU A 1 185 ? -1.008 8.062 6.463 1.00 88.75 185 LEU A O 1
ATOM 1529 N N . VAL A 1 186 ? 0.086 9.796 7.375 1.00 92.25 186 VAL A N 1
ATOM 1530 C CA . VAL A 1 186 ? -1.059 10.262 8.154 1.00 92.25 186 VAL A CA 1
ATOM 1531 C C . VAL A 1 186 ? -2.121 10.899 7.251 1.00 92.25 186 VAL A C 1
ATOM 1533 O O . VAL A 1 186 ? -3.307 10.692 7.491 1.00 92.25 186 VAL A O 1
ATOM 1536 N N . ALA A 1 187 ? -1.733 11.590 6.175 1.00 90.12 187 ALA A N 1
ATOM 1537 C CA . ALA A 1 187 ? -2.660 12.067 5.147 1.00 90.12 187 ALA A CA 1
ATOM 1538 C C . ALA A 1 187 ? -3.449 10.905 4.530 1.00 90.12 187 ALA A C 1
ATOM 1540 O O . ALA A 1 187 ? -4.677 10.962 4.464 1.00 90.12 187 ALA A O 1
ATOM 1541 N N . ASN A 1 188 ? -2.762 9.818 4.162 1.00 87.12 188 ASN A N 1
ATOM 1542 C CA . ASN A 1 188 ? -3.400 8.622 3.617 1.00 87.12 188 ASN A CA 1
ATOM 1543 C C . ASN A 1 188 ? -4.409 8.009 4.596 1.00 87.12 188 ASN A C 1
ATOM 1545 O O . ASN A 1 188 ? -5.499 7.632 4.175 1.00 87.12 188 ASN A O 1
ATOM 1549 N N . GLU A 1 189 ? -4.102 7.938 5.896 1.00 87.94 189 GLU A N 1
ATOM 1550 C CA . GLU A 1 189 ? -5.060 7.434 6.892 1.00 87.94 189 GLU A CA 1
ATOM 1551 C C . GLU A 1 189 ? -6.355 8.264 6.924 1.00 87.94 189 GLU A C 1
ATOM 1553 O O . GLU A 1 189 ? -7.450 7.701 6.990 1.00 87.94 189 GLU A O 1
ATOM 1558 N N . VAL A 1 190 ? -6.245 9.593 6.837 1.00 92.00 190 VAL A N 1
ATOM 1559 C CA . VAL A 1 190 ? -7.409 10.493 6.831 1.00 92.00 190 VAL A CA 1
ATOM 1560 C C . VAL A 1 190 ? -8.195 10.375 5.531 1.00 92.00 190 VAL A C 1
ATOM 1562 O O . VAL A 1 190 ? -9.419 10.275 5.564 1.00 92.00 190 VAL A O 1
ATOM 1565 N N . ILE A 1 191 ? -7.506 10.354 4.392 1.00 91.19 191 ILE A N 1
ATOM 1566 C CA . ILE A 1 191 ? -8.124 10.225 3.070 1.00 91.19 191 ILE A CA 1
ATOM 1567 C C . ILE A 1 191 ? -8.910 8.914 2.969 1.00 91.19 191 ILE A C 1
ATOM 1569 O O . ILE A 1 191 ? -10.058 8.920 2.535 1.00 91.19 191 ILE A O 1
ATOM 1573 N N . VAL A 1 192 ? -8.341 7.800 3.439 1.00 88.75 192 VAL A N 1
ATOM 1574 C CA . VAL A 1 192 ? -9.026 6.499 3.453 1.00 88.75 192 VAL A CA 1
ATOM 1575 C C . VAL A 1 192 ? -10.258 6.526 4.358 1.00 88.75 192 VAL A C 1
ATOM 1577 O O . VAL A 1 192 ? -11.296 5.974 3.995 1.00 88.75 192 VAL A O 1
ATOM 1580 N N . ALA A 1 193 ? -10.181 7.185 5.517 1.00 88.75 193 ALA A N 1
ATOM 1581 C CA . ALA A 1 193 ? -11.342 7.354 6.387 1.00 88.75 193 ALA A CA 1
ATOM 1582 C C . ALA A 1 193 ? -12.450 8.173 5.701 1.00 88.75 193 ALA A C 1
ATOM 1584 O O . ALA A 1 193 ? -13.600 7.739 5.699 1.00 88.75 193 ALA A O 1
ATOM 1585 N N . LYS A 1 194 ? -12.099 9.290 5.048 1.00 90.62 194 LYS A N 1
ATOM 1586 C CA . LYS A 1 194 ? -13.043 10.116 4.274 1.00 90.62 194 LYS A CA 1
ATOM 1587 C C . LYS A 1 194 ? -13.663 9.334 3.118 1.00 90.62 194 LYS A C 1
ATOM 1589 O O . LYS A 1 194 ? -14.869 9.425 2.913 1.00 90.62 194 LYS A O 1
ATOM 1594 N N . LEU A 1 195 ? -12.872 8.534 2.400 1.00 90.44 195 LEU A N 1
ATOM 1595 C CA . LEU A 1 195 ? -13.368 7.685 1.316 1.00 90.44 195 LEU A CA 1
ATOM 1596 C C . LEU A 1 195 ? -14.376 6.661 1.834 1.00 90.44 195 LEU A C 1
ATOM 1598 O O . LEU A 1 195 ? -15.440 6.486 1.248 1.00 90.44 195 LEU A O 1
ATOM 1602 N N . ARG A 1 196 ? -14.066 6.003 2.953 1.00 88.88 196 ARG A N 1
ATOM 1603 C CA . ARG A 1 196 ? -14.979 5.043 3.576 1.00 88.88 196 ARG A CA 1
ATOM 1604 C C . ARG A 1 196 ? -16.307 5.698 3.943 1.00 88.88 196 ARG A C 1
ATOM 1606 O O . ARG A 1 196 ? -17.359 5.126 3.667 1.00 88.88 196 ARG A O 1
ATOM 1613 N N . ASP A 1 197 ? -16.265 6.882 4.538 1.00 88.31 197 ASP A N 1
ATOM 1614 C CA . ASP A 1 197 ? -17.473 7.618 4.904 1.00 88.31 197 ASP A CA 1
ATOM 1615 C C . ASP A 1 197 ? -18.255 8.021 3.642 1.00 88.31 197 ASP A C 1
ATOM 1617 O O . ASP A 1 197 ? -19.463 7.807 3.576 1.00 88.31 197 ASP A O 1
ATOM 1621 N N . HIS A 1 198 ? -17.567 8.493 2.598 1.00 87.56 198 HIS A N 1
ATOM 1622 C CA . HIS A 1 198 ? -18.176 8.862 1.318 1.00 87.56 198 HIS A CA 1
ATOM 1623 C C . HIS A 1 198 ? -18.890 7.683 0.638 1.00 87.56 198 HIS A C 1
ATOM 1625 O O . HIS A 1 198 ? -20.026 7.820 0.198 1.00 87.56 198 HIS A O 1
ATOM 1631 N N . VAL A 1 199 ? -18.263 6.503 0.606 1.00 87.38 199 VAL A N 1
ATOM 1632 C CA . VAL A 1 199 ? -18.833 5.294 -0.016 1.00 87.38 199 VAL A CA 1
ATOM 1633 C C . VAL A 1 199 ? -20.007 4.721 0.791 1.00 87.38 199 VAL A C 1
ATOM 1635 O O . VAL A 1 199 ? -20.885 4.063 0.229 1.00 87.38 199 VAL A O 1
ATOM 1638 N N . THR A 1 200 ? -20.044 4.950 2.107 1.00 87.12 200 THR A N 1
ATOM 1639 C CA . THR A 1 200 ? -21.042 4.334 2.998 1.00 87.12 200 THR A CA 1
ATOM 1640 C C . THR A 1 200 ? -22.205 5.250 3.366 1.00 87.12 200 THR A C 1
ATOM 1642 O O . THR A 1 200 ? -23.252 4.730 3.749 1.00 87.12 200 THR A O 1
ATOM 1645 N N . VAL A 1 201 ? -22.080 6.576 3.223 1.00 87.62 201 VAL A N 1
ATOM 1646 C CA . VAL A 1 201 ? -23.046 7.563 3.749 1.00 87.62 201 VAL A CA 1
ATOM 1647 C C . VAL A 1 201 ? -24.500 7.285 3.349 1.00 87.62 201 VAL A C 1
ATOM 1649 O O . VAL A 1 201 ? -25.395 7.385 4.187 1.00 87.62 201 VAL A O 1
ATOM 1652 N N . GLU A 1 202 ? -24.745 6.868 2.107 1.00 86.56 202 GLU A N 1
ATOM 1653 C CA . GLU A 1 202 ? -26.099 6.589 1.609 1.00 86.56 202 GLU A CA 1
ATOM 1654 C C . GLU A 1 202 ? -26.649 5.234 2.082 1.00 86.56 202 GLU A C 1
ATOM 1656 O O . GLU A 1 202 ? -27.858 5.036 2.125 1.00 86.56 202 GLU A O 1
ATOM 1661 N N . GLN A 1 203 ? -25.779 4.308 2.490 1.00 88.38 203 GLN A N 1
ATOM 1662 C CA . GLN A 1 203 ? -26.140 2.932 2.847 1.00 88.38 203 GLN A CA 1
ATOM 1663 C C . GLN A 1 203 ? -26.344 2.741 4.356 1.00 88.38 203 GLN A C 1
ATOM 1665 O O . GLN A 1 203 ? -27.003 1.788 4.775 1.00 88.38 203 GLN A O 1
ATOM 1670 N N . VAL A 1 204 ? -25.794 3.636 5.188 1.00 87.81 204 VAL A N 1
ATOM 1671 C CA . VAL A 1 204 ? -25.817 3.509 6.657 1.00 87.81 204 VAL A CA 1
ATOM 1672 C C . VAL A 1 204 ? -27.243 3.433 7.202 1.00 87.81 204 VAL A C 1
ATOM 1674 O O . VAL A 1 204 ? -27.535 2.572 8.032 1.00 87.81 204 VAL A O 1
ATOM 1677 N N . THR A 1 205 ? -28.138 4.309 6.739 1.00 87.94 205 THR A N 1
ATOM 1678 C CA . THR A 1 205 ? -29.518 4.380 7.251 1.00 87.94 205 THR A CA 1
ATOM 1679 C C . THR A 1 205 ? -30.293 3.098 6.954 1.00 87.94 205 THR A C 1
ATOM 1681 O O . THR A 1 205 ? -30.928 2.538 7.851 1.00 87.94 205 THR A O 1
ATOM 1684 N N . ASP A 1 206 ? -30.196 2.604 5.719 1.00 90.06 206 ASP A N 1
ATOM 1685 C CA . ASP A 1 206 ? -30.892 1.396 5.276 1.00 90.06 206 ASP A CA 1
ATOM 1686 C C . ASP A 1 206 ? -30.329 0.149 5.962 1.00 90.06 206 ASP A C 1
ATOM 1688 O O . ASP A 1 206 ? -31.085 -0.690 6.460 1.00 90.06 206 ASP A O 1
ATOM 1692 N N . TYR A 1 207 ? -29.001 0.061 6.080 1.00 89.94 207 TYR A N 1
ATOM 1693 C CA . TYR A 1 207 ? -28.349 -1.032 6.793 1.00 89.94 207 TYR A CA 1
ATOM 1694 C C . TYR A 1 207 ? -28.761 -1.059 8.270 1.00 89.94 207 TYR A C 1
ATOM 1696 O O . TYR A 1 207 ? -29.143 -2.113 8.785 1.00 89.94 207 TYR A O 1
ATOM 1704 N N . PHE A 1 208 ? -28.744 0.094 8.947 1.00 89.94 208 PHE A N 1
ATOM 1705 C CA . PHE A 1 208 ? -29.153 0.199 10.347 1.00 89.94 208 PHE A CA 1
ATOM 1706 C C . PHE A 1 208 ? -30.623 -0.179 10.542 1.00 89.94 208 PHE A C 1
ATOM 1708 O O . PHE A 1 208 ? -30.950 -0.863 11.507 1.00 89.94 208 PHE A O 1
ATOM 1715 N N . ALA A 1 209 ? -31.515 0.217 9.629 1.00 88.94 209 ALA A N 1
ATOM 1716 C CA . ALA A 1 209 ? -32.935 -0.110 9.723 1.00 88.94 209 ALA A CA 1
ATOM 1717 C C . ALA A 1 209 ? -33.197 -1.625 9.732 1.00 88.94 209 ALA A C 1
ATOM 1719 O O . ALA A 1 209 ? -34.076 -2.078 10.469 1.00 88.94 209 ALA A O 1
ATOM 1720 N N . VAL A 1 210 ? -32.421 -2.391 8.959 1.00 93.38 210 VAL A N 1
ATOM 1721 C CA . VAL A 1 210 ? -32.521 -3.857 8.873 1.00 93.38 210 VAL A CA 1
ATOM 1722 C C . VAL A 1 210 ? -31.839 -4.555 10.058 1.00 93.38 210 VAL A C 1
ATOM 1724 O O . VAL A 1 210 ? -32.338 -5.574 10.528 1.00 93.38 210 VAL A O 1
ATOM 1727 N N . HIS A 1 211 ? -30.751 -3.989 10.586 1.00 91.31 211 HIS A N 1
ATOM 1728 C CA . HIS A 1 211 ? -29.882 -4.637 11.580 1.00 91.31 211 HIS A CA 1
ATOM 1729 C C . HIS A 1 211 ? -29.960 -4.008 12.980 1.00 91.31 211 HIS A C 1
ATOM 1731 O O . HIS A 1 211 ? -29.035 -4.151 13.772 1.00 91.31 211 HIS A O 1
ATOM 1737 N N . LYS A 1 212 ? -31.048 -3.303 13.326 1.00 89.31 212 LYS A N 1
ATOM 1738 C CA . LYS A 1 212 ? -31.167 -2.570 14.608 1.00 89.31 212 LYS A CA 1
ATOM 1739 C C . LYS A 1 212 ? -30.786 -3.392 15.843 1.00 89.31 212 LYS A C 1
ATOM 1741 O O . LYS A 1 212 ? -30.213 -2.836 16.772 1.00 89.31 212 LYS A O 1
ATOM 1746 N N . ILE A 1 213 ? -31.115 -4.685 15.854 1.00 89.06 213 ILE A N 1
ATOM 1747 C CA . ILE A 1 213 ? -30.849 -5.575 16.991 1.00 89.06 213 ILE A CA 1
ATOM 1748 C C . ILE A 1 213 ? -29.352 -5.840 17.206 1.00 89.06 213 ILE A C 1
ATOM 1750 O O . ILE A 1 213 ? -28.927 -6.020 18.342 1.00 89.06 213 ILE A O 1
ATOM 1754 N N . ASP A 1 214 ? -28.547 -5.797 16.141 1.00 91.12 214 ASP A N 1
ATOM 1755 C CA . ASP A 1 214 ? -27.096 -6.009 16.209 1.00 91.12 214 ASP A CA 1
ATOM 1756 C C . ASP A 1 214 ? -26.363 -4.792 16.796 1.00 91.12 214 ASP A C 1
ATOM 1758 O O . ASP A 1 214 ? -25.217 -4.894 17.231 1.00 91.12 214 ASP A O 1
ATOM 1762 N N . PHE A 1 215 ? -27.031 -3.636 16.818 1.00 88.31 215 PHE A N 1
ATOM 1763 C CA . PHE A 1 215 ? -26.515 -2.371 17.340 1.00 88.31 215 PHE A CA 1
ATOM 1764 C C . PHE A 1 215 ? -27.145 -1.978 18.681 1.00 88.31 215 PHE A C 1
ATOM 1766 O O . PHE A 1 215 ? -27.011 -0.827 19.105 1.00 88.31 215 PHE A O 1
ATOM 1773 N N . ASP A 1 216 ? -27.850 -2.899 19.342 1.00 89.62 216 ASP A N 1
ATOM 1774 C CA . ASP A 1 216 ? -28.437 -2.624 20.648 1.00 89.62 216 ASP A CA 1
ATOM 1775 C C . ASP A 1 216 ? -27.343 -2.442 21.715 1.00 89.62 216 ASP A C 1
ATOM 1777 O O . ASP A 1 216 ? -26.257 -3.025 21.649 1.00 89.62 216 ASP A O 1
ATOM 1781 N N . THR A 1 217 ? -27.613 -1.599 22.708 1.00 88.75 217 THR A N 1
ATOM 1782 C CA . THR A 1 217 ? -26.641 -1.262 23.756 1.00 88.75 217 THR A CA 1
ATOM 1783 C C . THR A 1 217 ? -27.266 -1.421 25.131 1.00 88.75 217 THR A C 1
ATOM 1785 O O . THR A 1 217 ? -28.372 -0.952 25.386 1.00 88.75 217 THR A O 1
ATOM 1788 N N . ALA A 1 218 ? -26.541 -2.069 26.045 1.00 90.25 218 ALA A N 1
ATOM 1789 C CA . ALA A 1 218 ? -26.974 -2.260 27.422 1.00 90.25 218 ALA A CA 1
ATOM 1790 C C . ALA A 1 218 ? -26.060 -1.495 28.383 1.00 90.25 218 ALA A C 1
ATOM 1792 O O . ALA A 1 218 ? -24.840 -1.663 28.375 1.00 90.25 218 ALA A O 1
ATOM 1793 N N . TYR A 1 219 ? -26.660 -0.685 29.254 1.00 87.88 219 TYR A N 1
ATOM 1794 C CA . TYR A 1 219 ? -25.961 -0.102 30.394 1.00 87.88 219 TYR A CA 1
ATOM 1795 C C . TYR A 1 219 ? -25.963 -1.113 31.539 1.00 87.88 219 TYR A C 1
ATOM 1797 O O . TYR A 1 219 ? -26.999 -1.367 32.151 1.00 87.88 219 TYR A O 1
ATOM 1805 N N . ILE A 1 220 ? -24.800 -1.704 31.815 1.00 90.94 220 ILE A N 1
ATOM 1806 C CA . ILE A 1 220 ? -24.634 -2.714 32.863 1.00 90.94 220 ILE A CA 1
ATOM 1807 C C . ILE A 1 220 ? -23.863 -2.091 34.023 1.00 90.94 220 ILE A C 1
ATOM 1809 O O . ILE A 1 220 ? -22.734 -1.633 33.855 1.00 90.94 220 ILE A O 1
ATOM 1813 N N . ALA A 1 221 ? -24.469 -2.098 35.208 1.00 88.44 221 ALA A N 1
ATOM 1814 C CA . ALA A 1 221 ? -23.785 -1.796 36.456 1.00 88.44 221 ALA A CA 1
ATOM 1815 C C . ALA A 1 221 ? -23.422 -3.112 37.162 1.00 88.44 221 ALA A C 1
ATOM 1817 O O . ALA A 1 221 ? -24.233 -4.037 37.210 1.00 88.44 221 ALA A O 1
ATOM 1818 N N . GLN A 1 222 ? -22.202 -3.206 37.695 1.00 90.62 222 GLN A N 1
ATOM 1819 C CA . GLN A 1 222 ? -21.687 -4.410 38.352 1.00 90.62 222 GLN A CA 1
ATOM 1820 C C . GLN A 1 222 ? -21.150 -4.069 39.744 1.00 90.62 222 GLN A C 1
ATOM 1822 O O . GLN A 1 222 ? -20.409 -3.101 39.901 1.00 90.62 222 GLN A O 1
ATOM 1827 N N . ILE A 1 223 ? -21.489 -4.897 40.734 1.00 88.75 223 ILE A N 1
ATOM 1828 C CA . ILE A 1 223 ? -20.874 -4.894 42.067 1.00 88.75 223 ILE A CA 1
ATOM 1829 C C . ILE A 1 223 ? -20.055 -6.180 42.186 1.00 88.75 223 ILE A C 1
ATOM 1831 O O . ILE A 1 223 ? -20.547 -7.263 41.859 1.00 88.75 223 ILE A O 1
ATOM 1835 N N . LEU A 1 224 ? -18.798 -6.060 42.609 1.00 90.06 224 LEU A N 1
ATOM 1836 C CA . LEU A 1 224 ? -17.896 -7.192 42.804 1.00 90.06 224 LEU A CA 1
ATOM 1837 C C . LEU A 1 224 ? -17.785 -7.501 44.294 1.00 90.06 224 LEU A C 1
ATOM 1839 O O . LEU A 1 224 ? -17.497 -6.616 45.093 1.00 90.06 224 LEU A O 1
ATOM 1843 N N . PHE A 1 225 ? -17.971 -8.769 44.644 1.00 88.44 225 PHE A N 1
ATOM 1844 C CA . PHE A 1 225 ? -17.864 -9.257 46.013 1.00 88.44 225 PHE A CA 1
ATOM 1845 C C . PHE A 1 225 ? -16.740 -10.282 46.109 1.00 88.44 225 PHE A C 1
ATOM 1847 O O . PHE A 1 225 ? -16.603 -11.152 45.249 1.00 88.44 225 PHE A O 1
ATOM 1854 N N . SER A 1 226 ? -15.959 -10.199 47.181 1.00 89.44 226 SER A N 1
ATOM 1855 C CA . SER A 1 226 ? -14.890 -11.157 47.486 1.00 89.44 226 SER A CA 1
ATOM 1856 C C . SER A 1 226 ? -15.427 -12.489 48.020 1.00 89.44 226 SER A C 1
ATOM 1858 O O . SER A 1 226 ? -14.718 -13.491 47.987 1.00 89.44 226 SER A O 1
ATOM 1860 N N . ASP A 1 227 ? -16.659 -12.485 48.536 1.00 92.31 227 ASP A N 1
ATOM 1861 C CA . ASP A 1 227 ? -17.303 -13.617 49.194 1.00 92.31 227 ASP A CA 1
ATOM 1862 C C . ASP A 1 227 ? -18.695 -13.900 48.608 1.00 92.31 227 ASP A C 1
ATOM 1864 O O . ASP A 1 227 ? -19.469 -12.989 48.297 1.00 92.31 227 ASP A O 1
ATOM 1868 N N . LYS A 1 228 ? -19.006 -15.191 48.468 1.00 91.62 228 LYS A N 1
ATOM 1869 C CA . LYS A 1 228 ? -20.237 -15.673 47.841 1.00 91.62 228 LYS A CA 1
ATOM 1870 C C . LYS A 1 228 ? -21.454 -15.494 48.746 1.00 91.62 228 LYS A C 1
ATOM 1872 O O . LYS A 1 228 ? -22.533 -15.218 48.225 1.00 91.62 228 LYS A O 1
ATOM 1877 N N . GLU A 1 229 ? -21.310 -15.672 50.058 1.00 91.38 229 GLU A N 1
ATOM 1878 C CA . GLU A 1 229 ? -22.436 -15.545 50.993 1.00 91.38 229 GLU A CA 1
ATOM 1879 C C . GLU A 1 229 ? -22.908 -14.092 51.056 1.00 91.38 229 GLU A C 1
ATOM 1881 O O . GLU A 1 229 ? -24.099 -13.826 50.893 1.00 91.38 229 GLU A O 1
ATOM 1886 N N . ASN A 1 230 ? -21.965 -13.150 51.142 1.00 88.75 230 ASN A N 1
ATOM 1887 C CA . ASN A 1 230 ? -22.264 -11.720 51.087 1.00 88.75 230 ASN A CA 1
ATOM 1888 C C . ASN A 1 230 ? -22.924 -11.313 49.755 1.00 88.75 230 ASN A C 1
ATOM 1890 O O . ASN A 1 230 ? -23.953 -10.637 49.745 1.00 88.75 230 ASN A O 1
ATOM 1894 N N . ALA A 1 231 ? -22.396 -11.794 48.621 1.00 91.75 231 ALA A N 1
ATOM 1895 C CA . ALA A 1 231 ? -23.003 -11.546 47.312 1.00 91.75 231 ALA A CA 1
ATOM 1896 C C . ALA A 1 231 ? -24.461 -12.029 47.248 1.00 91.75 231 ALA A C 1
ATOM 1898 O O . ALA A 1 231 ? -25.321 -11.346 46.692 1.00 91.75 231 ALA A O 1
ATOM 1899 N N . HIS A 1 232 ? -24.746 -13.202 47.822 1.00 92.19 232 HIS A N 1
ATOM 1900 C CA . HIS A 1 232 ? -26.084 -13.783 47.812 1.00 92.19 232 HIS A CA 1
ATOM 1901 C C . HIS A 1 232 ? -27.050 -13.020 48.725 1.00 92.19 232 HIS A C 1
ATOM 1903 O O . HIS A 1 232 ? -28.196 -12.794 48.341 1.00 92.19 232 HIS A O 1
ATOM 1909 N N . GLN A 1 233 ? -26.590 -12.579 49.898 1.00 89.44 233 GLN A N 1
ATOM 1910 C CA . GLN A 1 233 ? -27.393 -11.784 50.826 1.00 89.44 233 GLN A CA 1
ATOM 1911 C C . GLN A 1 233 ? -27.778 -10.431 50.217 1.00 89.44 233 GLN A C 1
ATOM 1913 O O . GLN A 1 233 ? -28.952 -10.060 50.219 1.00 89.44 233 GLN A O 1
ATOM 1918 N N . VAL A 1 234 ? -26.809 -9.714 49.641 1.00 89.38 234 VAL A N 1
ATOM 1919 C CA . VAL A 1 234 ? -27.066 -8.420 48.993 1.00 89.38 234 VAL A CA 1
ATOM 1920 C C . VAL A 1 234 ? -27.945 -8.596 47.752 1.00 89.38 234 VAL A C 1
ATOM 1922 O O . VAL A 1 234 ? -28.845 -7.795 47.507 1.00 89.38 234 VAL A O 1
ATOM 1925 N N . TRP A 1 235 ? -27.763 -9.680 46.993 1.00 91.94 235 TRP A N 1
ATOM 1926 C CA . TRP A 1 235 ? -28.651 -10.012 45.879 1.00 91.94 235 TRP A CA 1
ATOM 1927 C C . TRP A 1 235 ? -30.099 -10.257 46.329 1.00 91.94 235 TRP A C 1
ATOM 1929 O O . TRP A 1 235 ? -31.028 -9.789 45.667 1.00 91.94 235 TRP A O 1
ATOM 1939 N N . GLU A 1 236 ? -30.313 -10.949 47.452 1.00 92.31 236 GLU A N 1
ATOM 1940 C CA . GLU A 1 236 ? -31.655 -11.154 48.005 1.00 92.31 236 GLU A CA 1
ATOM 1941 C C . GLU A 1 236 ? -32.303 -9.843 48.448 1.00 92.31 236 GLU A C 1
ATOM 1943 O O . GLU A 1 236 ? -33.466 -9.629 48.111 1.00 92.31 236 GLU A O 1
ATOM 1948 N N . GLN A 1 237 ? -31.551 -8.948 49.096 1.00 90.38 237 GLN A N 1
ATOM 1949 C CA . GLN A 1 237 ? -32.022 -7.618 49.511 1.00 90.38 237 GLN A CA 1
ATOM 1950 C C . GLN A 1 237 ? -32.396 -6.727 48.319 1.00 90.38 237 GLN A C 1
ATOM 1952 O O . GLN A 1 237 ? -33.421 -6.045 48.338 1.00 90.38 237 GLN A O 1
ATOM 1957 N N . ILE A 1 238 ? -31.597 -6.764 47.247 1.00 92.19 238 ILE A N 1
ATOM 1958 C CA . ILE A 1 238 ? -31.909 -6.042 46.006 1.00 92.19 238 ILE A CA 1
ATOM 1959 C C . ILE A 1 238 ? -33.165 -6.629 45.353 1.00 92.19 238 ILE A C 1
ATOM 1961 O O . ILE A 1 238 ? -34.035 -5.890 44.892 1.00 92.19 238 ILE A O 1
ATOM 1965 N N . ARG A 1 239 ? -33.294 -7.962 45.319 1.00 92.38 239 ARG A N 1
ATOM 1966 C CA . ARG A 1 239 ? -34.436 -8.643 44.691 1.00 92.38 239 ARG A CA 1
ATOM 1967 C C . ARG A 1 239 ? -35.735 -8.486 45.487 1.00 92.38 239 ARG A C 1
ATOM 1969 O O . ARG A 1 239 ? -36.798 -8.437 44.871 1.00 92.38 239 ARG A O 1
ATOM 1976 N N . SER A 1 240 ? -35.666 -8.422 46.818 1.00 91.19 240 SER A N 1
ATOM 1977 C CA . SER A 1 240 ? -36.821 -8.154 47.685 1.00 91.19 240 SER A CA 1
ATOM 1978 C C . SER A 1 240 ? -37.242 -6.680 47.675 1.00 91.19 240 SER A C 1
ATOM 1980 O O . SER A 1 240 ? -38.352 -6.368 48.104 1.00 91.19 240 SER A O 1
ATOM 1982 N N . GLY A 1 241 ? -36.397 -5.789 47.140 1.00 88.25 241 GLY A N 1
ATOM 1983 C CA . GLY A 1 241 ? -36.638 -4.348 47.079 1.00 88.25 241 GLY A CA 1
ATOM 1984 C C . GLY A 1 241 ? -36.338 -3.617 48.390 1.00 88.25 241 GLY A C 1
ATOM 1985 O O . GLY A 1 241 ? -36.737 -2.465 48.536 1.00 88.25 241 GLY A O 1
ATOM 1986 N N . GLU A 1 242 ? -35.655 -4.268 49.336 1.00 88.44 242 GLU A N 1
ATOM 1987 C CA . GLU A 1 242 ? -35.228 -3.661 50.604 1.00 88.44 242 GLU A CA 1
ATOM 1988 C C . GLU A 1 242 ? -34.170 -2.573 50.398 1.00 88.44 242 GLU A C 1
ATOM 1990 O O . GLU A 1 242 ? -34.159 -1.583 51.126 1.00 88.44 242 GLU A O 1
ATOM 1995 N N . VAL A 1 243 ? -33.296 -2.753 49.404 1.00 88.38 243 VAL A N 1
ATOM 1996 C CA . VAL A 1 243 ? -32.214 -1.822 49.061 1.00 88.38 243 VAL A CA 1
ATOM 1997 C C . VAL A 1 243 ? -32.128 -1.707 47.544 1.00 88.38 243 VAL A C 1
ATOM 1999 O O . VAL A 1 243 ? -32.260 -2.706 46.834 1.00 88.38 243 VAL A O 1
ATOM 2002 N N . ASN A 1 244 ? -31.901 -0.505 47.013 1.00 90.25 244 ASN A N 1
ATOM 2003 C CA . ASN A 1 244 ? -31.690 -0.361 45.573 1.00 90.25 244 ASN A CA 1
ATOM 2004 C C . ASN A 1 244 ? -30.249 -0.745 45.167 1.00 90.25 244 ASN A C 1
ATOM 2006 O O . ASN A 1 244 ? -29.329 -0.750 45.982 1.00 90.25 244 ASN A O 1
ATOM 2010 N N . PHE A 1 245 ? -30.026 -1.058 43.886 1.00 89.19 245 PHE A N 1
ATOM 2011 C CA . PHE A 1 245 ? -28.713 -1.519 43.410 1.00 89.19 245 PHE A CA 1
ATOM 2012 C C . PHE A 1 245 ? -27.573 -0.520 43.691 1.00 89.19 245 PHE A C 1
ATOM 2014 O O . PHE A 1 245 ? -26.467 -0.924 44.038 1.00 89.19 245 PHE A O 1
ATOM 2021 N N . TYR A 1 246 ? -27.824 0.784 43.558 1.00 87.81 246 TYR A N 1
ATOM 2022 C CA . TYR A 1 246 ? -26.800 1.813 43.756 1.00 87.81 246 TYR A CA 1
ATOM 2023 C C . TYR A 1 246 ? -26.480 2.046 45.237 1.00 87.81 246 TYR A C 1
ATOM 2025 O O . TYR A 1 246 ? -25.321 2.270 45.578 1.00 87.81 246 TYR A O 1
ATOM 2033 N N . GLU A 1 247 ? -27.476 1.942 46.115 1.00 86.00 247 GLU A N 1
ATOM 2034 C CA . GLU A 1 247 ? -27.294 1.946 47.571 1.00 86.00 247 GLU A CA 1
ATOM 2035 C C . GLU A 1 247 ? -26.459 0.739 48.007 1.00 86.00 247 GLU A C 1
ATOM 2037 O O . GLU A 1 247 ? -25.459 0.893 48.706 1.00 86.00 247 GLU A O 1
ATOM 2042 N N . ALA A 1 248 ? -26.795 -0.457 47.515 1.00 85.00 248 ALA A N 1
ATOM 2043 C CA . ALA A 1 248 ? -26.014 -1.661 47.774 1.00 85.00 248 ALA A CA 1
ATOM 2044 C C . ALA A 1 248 ? -24.562 -1.528 47.277 1.00 85.00 248 ALA A C 1
ATOM 2046 O O . ALA A 1 248 ? -23.632 -1.941 47.969 1.00 85.00 248 ALA A O 1
ATOM 2047 N N . ALA A 1 249 ? -24.351 -0.897 46.115 1.00 86.19 249 ALA A N 1
ATOM 2048 C CA . ALA A 1 249 ? -23.018 -0.627 45.581 1.00 86.19 249 ALA A CA 1
ATOM 2049 C C . ALA A 1 249 ? -22.211 0.331 46.472 1.00 86.19 249 ALA A C 1
ATOM 2051 O O . ALA A 1 249 ? -21.026 0.093 46.690 1.00 86.19 249 ALA A O 1
ATOM 2052 N N . GLN A 1 250 ? -22.836 1.383 47.013 1.00 84.00 250 GLN A N 1
ATOM 2053 C CA . GLN A 1 250 ? -22.176 2.327 47.924 1.00 84.00 250 GLN A CA 1
ATOM 2054 C C . GLN A 1 250 ? -21.752 1.682 49.243 1.00 84.00 250 GLN A C 1
ATOM 2056 O O . GLN A 1 250 ? -20.726 2.061 49.788 1.00 84.00 250 GLN A O 1
ATOM 2061 N N . HIS A 1 251 ? -22.506 0.708 49.754 1.00 74.06 251 HIS A N 1
ATOM 2062 C CA . HIS A 1 251 ? -22.160 0.016 50.998 1.00 74.06 251 HIS A CA 1
ATOM 2063 C C . HIS A 1 251 ? -21.012 -0.996 50.855 1.00 74.06 251 HIS A C 1
ATOM 2065 O O . HIS A 1 251 ? -20.482 -1.459 51.865 1.00 74.06 251 HIS A O 1
ATOM 2071 N N . CYS A 1 252 ? -20.633 -1.349 49.624 1.00 66.81 252 CYS A N 1
ATOM 2072 C CA . CYS A 1 252 ? -19.566 -2.312 49.343 1.00 66.81 252 CYS A CA 1
ATOM 2073 C C . CYS A 1 252 ? -18.177 -1.675 49.153 1.00 66.81 252 CYS A C 1
ATOM 2075 O O . CYS A 1 252 ? -17.196 -2.418 49.095 1.00 66.81 252 CYS A O 1
ATOM 2077 N N . PHE A 1 253 ? -18.089 -0.343 49.051 1.00 58.78 253 PHE A N 1
ATOM 2078 C CA . PHE A 1 253 ? -16.849 0.433 48.897 1.00 58.78 253 PHE A CA 1
ATOM 2079 C C . PHE A 1 253 ? -16.620 1.360 50.093 1.00 58.78 253 PHE A C 1
ATOM 2081 O O . PHE A 1 253 ? -15.434 1.556 50.446 1.00 58.78 253 PHE A O 1
#

Mean predicted aligned error: 16.22 Å

Solvent-accessible surface area (backbone atoms only — not comparable to full-atom values): 15230 Å² total; per-residue (Å²): 108,69,73,58,52,55,50,50,53,51,54,50,51,52,47,45,52,46,40,63,74,70,65,55,51,71,73,59,48,53,60,55,46,52,54,58,46,67,75,41,74,90,44,53,71,48,84,46,75,51,68,42,90,86,80,65,49,67,47,52,36,37,40,38,42,42,89,97,78,49,72,48,79,48,73,65,59,59,98,93,51,76,47,70,86,55,56,74,68,58,51,81,70,74,43,51,68,48,70,61,91,92,47,70,40,33,49,70,57,46,52,63,72,41,46,82,54,60,75,39,61,67,55,56,48,52,52,52,51,50,53,53,51,48,56,48,40,73,76,56,68,74,88,78,52,73,69,59,47,51,53,48,51,52,48,51,27,58,78,71,68,33,85,45,72,68,48,45,53,52,51,27,58,78,65,76,45,54,70,68,56,50,51,52,53,52,44,50,54,51,45,53,52,52,49,53,50,66,76,38,62,84,50,50,64,61,52,44,71,77,44,51,80,83,69,63,84,81,92,80,87,86,78,90,65,100,46,69,68,62,46,51,52,54,49,49,35,42,73,73,63,80,38,55,71,67,59,54,47,60,75,74,111

Secondary structure (DSSP, 8-state):
-HHHHHHHHHHHHHHHHHHHHHT--HHHHHHHHHHHHHH-TTSEEEEEEEE-TTT--EEEEEEEEETTTEEEEEE---TTS--HHHHTTS-GGGSEEEEETTEEEEHHHHHHHTHHHHTSHHHHHHHHHHHHHHHHHHHS-----HHHHHHHHHHHHHHTT--SHHHHHHHHHHTT--HHHHHHHHHHHHHHHHHHHHHHTTTHHHHHHH-GGGG----------S-HHHHHHHHHHHHHTSS-HHHHHHHT-

Sequence (253 aa):
MNNTLEQTLANTLEYLRLLVREGTRPEEALADFRFLQKQHPDIGMDLLWEEEAYDQSVHYDTLLHLAGEGTVSLSFCPDRALPWPMRGVHRWSEKDLVRVNNTVLTVAEAIACLDFIWDEVRIVNRLVDMCLLREVLEKDPIELSDAELQLAMNSFRRKHKLYKAEDTYRWLEQHSMTHEKLESLVANEVIVAKLRDHVTVEQVTDYFAVHKIDFDTAYIAQILFSDKENAHQVWEQIRSGEVNFYEAAQHCF

Radius of gyration: 33.59 Å; Cα contacts (8 Å, |Δi|>4): 166; chains: 1; bounding box: 66×44×101 Å

Nearest PDB structures (foldseek):
  6eud-assembly1_A  TM=4.200E-01  e=1.597E+00  Escherichia coli
  6dgj-assembly1_A  TM=3.187E-01  e=8.617E-01  Cronobacter turicensis z3032
  4lid-assembly1_B  TM=2.606E-01  e=5.159E+00  Sulfolobus spindle-shaped virus 1
  6yxy-assembly1_AY  TM=1.892E-01  e=4.850E+00  Trypanosoma brucei brucei
  6ekr-assembly1_A-2  TM=2.307E-01  e=5.836E+00  Klebsiella pneumoniae